Protein AF-A0A8G1RRM7-F1 (afdb_monomer_lite)

pLDDT: mean 76.09, std 14.56, range [32.12, 95.12]

Organism: NCBI:txid1448319

Structure (mmCIF, N/CA/C/O backbone):
data_AF-A0A8G1RRM7-F1
#
_entry.id   AF-A0A8G1RRM7-F1
#
loop_
_atom_site.group_PDB
_atom_site.id
_atom_site.type_symbol
_atom_site.label_atom_id
_atom_site.label_alt_id
_atom_site.label_comp_id
_atom_site.label_asym_id
_atom_site.label_entity_id
_atom_site.label_seq_id
_atom_site.pdbx_PDB_ins_code
_atom_site.Cartn_x
_atom_site.Cartn_y
_atom_site.Cartn_z
_atom_site.occupancy
_atom_site.B_iso_or_equiv
_atom_site.auth_seq_id
_atom_site.auth_comp_id
_atom_site.auth_asym_id
_atom_site.auth_atom_id
_atom_site.pdbx_PDB_model_num
ATOM 1 N N . MET A 1 1 ? -0.612 31.414 3.965 1.00 48.53 1 MET A N 1
ATOM 2 C CA . MET A 1 1 ? 0.316 30.369 4.444 1.00 48.53 1 MET A CA 1
ATOM 3 C C . MET A 1 1 ? -0.237 29.053 3.923 1.00 48.53 1 MET A C 1
ATOM 5 O O . MET A 1 1 ? -1.262 28.616 4.425 1.00 48.53 1 MET A O 1
ATOM 9 N N . PHE A 1 2 ? 0.302 28.531 2.818 1.00 59.66 2 PHE A N 1
ATOM 10 C CA . PHE A 1 2 ? -0.216 27.301 2.209 1.00 59.66 2 PHE A CA 1
ATOM 11 C C . PHE A 1 2 ? 0.017 26.130 3.172 1.00 59.66 2 PHE A C 1
ATOM 13 O O . PHE A 1 2 ? 1.100 26.018 3.751 1.00 59.66 2 PHE A O 1
ATOM 20 N N . LEU A 1 3 ? -1.016 25.320 3.415 1.00 73.19 3 LEU A N 1
ATOM 21 C CA . LEU A 1 3 ? -0.908 24.145 4.274 1.00 73.19 3 LEU A CA 1
ATOM 22 C C . LEU A 1 3 ? 0.115 23.183 3.646 1.00 73.19 3 LEU A C 1
ATOM 24 O O . LEU A 1 3 ? 0.091 22.940 2.446 1.00 73.19 3 LEU A O 1
ATOM 28 N N . ASN A 1 4 ? 1.028 22.639 4.444 1.00 86.69 4 ASN A N 1
ATOM 29 C CA . ASN A 1 4 ? 2.006 21.661 3.964 1.00 86.69 4 ASN A CA 1
ATOM 30 C C . ASN A 1 4 ? 1.336 20.269 3.834 1.00 86.69 4 ASN A C 1
ATOM 32 O O . ASN A 1 4 ? 0.568 19.903 4.735 1.00 86.69 4 ASN A O 1
ATOM 36 N N . PRO A 1 5 ? 1.615 19.458 2.791 1.00 86.06 5 PRO A N 1
ATOM 37 C CA . PRO A 1 5 ? 1.106 18.083 2.692 1.00 86.06 5 PRO A CA 1
ATOM 38 C C . PRO A 1 5 ? 1.439 17.224 3.920 1.00 86.06 5 PRO A C 1
ATOM 40 O O . PRO A 1 5 ? 0.599 16.446 4.363 1.00 86.06 5 PRO A O 1
ATOM 43 N N . ILE A 1 6 ? 2.603 17.426 4.547 1.00 88.75 6 ILE A N 1
ATOM 44 C CA . ILE A 1 6 ? 2.983 16.740 5.793 1.00 88.75 6 ILE A CA 1
ATOM 45 C C . ILE A 1 6 ? 2.020 17.104 6.927 1.00 88.75 6 ILE A C 1
ATOM 47 O O . ILE A 1 6 ? 1.596 16.236 7.686 1.00 88.75 6 ILE A O 1
ATOM 51 N N . LEU A 1 7 ? 1.630 18.378 7.032 1.00 90.19 7 LEU A N 1
ATOM 52 C CA . LEU A 1 7 ? 0.668 18.809 8.046 1.00 90.19 7 LEU A CA 1
ATOM 53 C C . LEU A 1 7 ? -0.714 18.191 7.796 1.00 90.19 7 LEU A C 1
ATOM 55 O O . LEU A 1 7 ? -1.405 17.859 8.752 1.00 90.19 7 LEU A O 1
ATOM 59 N N . SER A 1 8 ? -1.077 17.978 6.527 1.00 90.81 8 SER A N 1
ATOM 60 C CA . SER A 1 8 ? -2.315 17.282 6.150 1.00 90.81 8 SER A CA 1
ATOM 61 C C . SER A 1 8 ? -2.287 15.821 6.598 1.00 90.81 8 SER A C 1
ATOM 63 O O . SER A 1 8 ? -3.248 15.366 7.202 1.00 90.81 8 SER A O 1
ATOM 65 N N . MET A 1 9 ? -1.165 15.118 6.411 1.00 90.75 9 MET A N 1
ATOM 66 C CA . MET A 1 9 ? -0.991 13.734 6.879 1.00 90.75 9 MET A CA 1
ATOM 67 C C . MET A 1 9 ? -1.000 13.626 8.411 1.00 90.75 9 MET A C 1
ATOM 69 O O . MET A 1 9 ? -1.570 12.694 8.979 1.00 90.75 9 MET A O 1
ATOM 73 N N . VAL A 1 10 ? -0.369 14.582 9.103 1.00 92.31 10 VAL A N 1
ATOM 74 C CA . VAL A 1 10 ? -0.395 14.641 10.572 1.00 92.31 10 VAL A CA 1
ATOM 75 C C . VAL A 1 10 ? -1.819 14.884 11.060 1.00 92.31 10 VAL A C 1
ATOM 77 O O . VAL A 1 10 ? -2.277 14.181 11.959 1.00 92.31 10 VAL A O 1
ATOM 80 N N . LEU A 1 11 ? -2.534 15.833 10.450 1.00 93.56 11 LEU A N 1
ATOM 81 C CA . LEU A 1 11 ? -3.933 16.103 10.763 1.00 93.56 11 LEU A CA 1
ATOM 82 C C . LEU A 1 11 ? -4.800 14.866 10.517 1.00 93.56 11 LEU A C 1
ATOM 84 O O . LEU A 1 11 ? -5.579 14.496 11.388 1.00 93.56 11 LEU A O 1
ATOM 88 N N . GLU A 1 12 ? -4.610 14.190 9.387 1.00 94.19 12 GLU A N 1
ATOM 89 C CA . GLU A 1 12 ? -5.302 12.952 9.041 1.00 94.19 12 GLU A CA 1
ATOM 90 C C . GLU A 1 12 ? -5.098 11.878 10.120 1.00 94.19 12 GLU A C 1
ATOM 92 O O . GLU A 1 12 ? -6.058 11.351 10.681 1.00 94.19 12 GLU A O 1
ATOM 97 N N . THR A 1 13 ? -3.843 11.643 10.510 1.00 93.44 13 THR A N 1
ATOM 98 C CA . THR A 1 13 ? -3.485 10.695 11.575 1.00 93.44 13 THR A CA 1
ATOM 99 C C . THR A 1 13 ? -4.145 11.066 12.900 1.00 93.44 13 THR A C 1
ATOM 101 O O . THR A 1 13 ? -4.714 10.208 13.574 1.00 93.44 13 THR A O 1
ATOM 104 N N . VAL A 1 14 ? -4.109 12.346 13.281 1.00 94.44 14 VAL A N 1
ATOM 105 C CA . VAL A 1 14 ? -4.725 12.838 14.520 1.00 94.44 14 VAL A CA 1
ATOM 106 C C . VAL A 1 14 ? -6.241 12.656 14.489 1.00 94.44 14 VAL A C 1
ATOM 108 O O . VAL A 1 14 ? -6.818 12.227 15.491 1.00 94.44 14 VAL A O 1
ATOM 111 N N . VAL A 1 15 ? -6.895 12.926 13.358 1.00 95.12 15 VAL A N 1
ATOM 112 C CA . VAL A 1 15 ? -8.339 12.728 13.183 1.00 95.12 15 VAL A CA 1
ATOM 113 C C . VAL A 1 15 ? -8.696 11.251 13.317 1.00 95.12 15 VAL A C 1
ATOM 115 O O . VAL A 1 15 ? -9.622 10.934 14.062 1.00 95.12 15 VAL A O 1
ATOM 118 N N . VAL A 1 16 ? -7.948 10.334 12.698 1.00 94.44 16 VAL A N 1
ATOM 119 C CA . VAL A 1 16 ? -8.210 8.890 12.832 1.00 94.44 16 VAL A CA 1
ATOM 120 C C . VAL A 1 16 ? -7.996 8.421 14.273 1.00 94.44 16 VAL A C 1
ATOM 122 O O . VAL A 1 16 ? -8.896 7.815 14.857 1.00 94.44 16 VAL A O 1
ATOM 125 N N . VAL A 1 17 ? -6.853 8.752 14.889 1.00 94.38 17 VAL A N 1
ATOM 126 C CA . VAL A 1 17 ? -6.534 8.357 16.275 1.00 94.38 17 VAL A CA 1
ATOM 127 C C . VAL A 1 17 ? -7.585 8.882 17.252 1.00 94.38 17 VAL A C 1
ATOM 129 O O . VAL A 1 17 ? -8.054 8.140 18.119 1.00 94.38 17 VAL A O 1
ATOM 132 N N . SER A 1 18 ? -7.970 10.153 17.125 1.00 93.25 18 SER A N 1
ATOM 133 C CA . SER A 1 18 ? -8.964 10.764 18.010 1.00 93.25 18 SER A CA 1
ATOM 134 C C . SER A 1 18 ? -10.363 10.190 17.779 1.00 93.25 18 SER A C 1
ATOM 136 O O . SER A 1 18 ? -11.054 9.850 18.738 1.00 93.25 18 SER A O 1
ATOM 138 N N . THR A 1 19 ? -10.763 9.984 16.525 1.00 93.56 19 THR A N 1
ATOM 139 C CA . THR A 1 19 ? -12.079 9.427 16.202 1.00 93.56 19 THR A CA 1
ATOM 140 C C . THR A 1 19 ? -12.203 7.991 16.711 1.00 93.56 19 THR A C 1
ATOM 142 O O . THR A 1 19 ? -13.141 7.689 17.448 1.00 93.56 19 THR A O 1
ATOM 145 N N . LEU A 1 20 ? -11.240 7.113 16.416 1.00 91.75 20 LEU A N 1
ATOM 146 C CA . LEU A 1 20 ? -11.280 5.713 16.857 1.00 91.75 20 LEU A CA 1
ATOM 147 C C . LEU A 1 20 ? -11.106 5.566 18.377 1.00 91.75 20 LEU A C 1
ATOM 149 O O . LEU A 1 20 ? -11.757 4.727 18.997 1.00 91.75 20 LEU A O 1
ATOM 153 N N . GLY A 1 21 ? -10.259 6.391 18.999 1.00 90.06 21 GLY A N 1
ATOM 154 C CA . GLY A 1 21 ? -9.996 6.332 20.439 1.00 90.06 21 GLY A CA 1
ATOM 155 C C . GLY A 1 21 ? -11.126 6.882 21.313 1.00 90.06 21 GLY A C 1
ATOM 156 O O . GLY A 1 21 ? -11.328 6.407 22.436 1.00 90.06 21 GLY A O 1
ATOM 157 N N . PHE A 1 22 ? -11.865 7.887 20.834 1.00 92.00 22 PHE A N 1
ATOM 158 C CA . PHE A 1 22 ? -12.774 8.674 21.677 1.00 92.00 22 PHE A CA 1
ATOM 159 C C . PHE A 1 22 ? -14.243 8.640 21.256 1.00 92.00 22 PHE A C 1
ATOM 161 O O . PHE A 1 22 ? -15.082 9.066 22.049 1.00 92.00 22 PHE A O 1
ATOM 168 N N . THR A 1 23 ? -14.585 8.104 20.082 1.00 91.00 23 THR A N 1
ATOM 169 C CA . THR A 1 23 ? -15.986 8.022 19.636 1.00 91.00 23 THR A CA 1
ATOM 170 C C . THR A 1 23 ? -16.513 6.580 19.632 1.00 91.00 23 THR A C 1
ATOM 172 O O . THR A 1 23 ? -15.795 5.673 19.198 1.00 91.00 23 THR A O 1
ATOM 175 N N . PRO A 1 24 ? -17.765 6.342 20.074 1.00 88.62 24 PRO A N 1
ATOM 176 C CA . PRO A 1 24 ? -18.423 5.041 19.931 1.00 88.62 24 PRO A CA 1
ATOM 177 C C . PRO A 1 24 ? -18.582 4.615 18.468 1.00 88.62 24 PRO A C 1
ATOM 179 O O . PRO A 1 24 ? -18.683 5.470 17.584 1.00 88.62 24 PRO A O 1
ATOM 182 N N . ALA A 1 25 ? -18.692 3.305 18.223 1.00 87.44 25 ALA A N 1
ATOM 183 C CA . ALA A 1 25 ? -18.879 2.698 16.898 1.00 87.44 25 ALA A CA 1
ATOM 184 C C . ALA A 1 25 ? -20.021 3.310 16.070 1.00 87.44 25 ALA A C 1
ATOM 186 O O . ALA A 1 25 ? -19.937 3.414 14.849 1.00 87.44 25 ALA A O 1
ATOM 187 N N . GLN A 1 26 ? -21.098 3.707 16.745 1.00 85.94 26 GLN A N 1
ATOM 188 C CA . GLN A 1 26 ? -22.338 4.189 16.130 1.00 85.94 26 GLN A CA 1
ATOM 189 C C . GLN A 1 26 ? -22.425 5.722 16.080 1.00 85.94 26 GLN A C 1
ATOM 191 O O . GLN A 1 26 ? -23.460 6.277 15.722 1.00 85.94 26 GLN A O 1
ATOM 196 N N . SER A 1 27 ? -21.359 6.425 16.471 1.00 90.44 27 SER A N 1
ATOM 197 C CA . SER A 1 27 ? -21.361 7.883 16.510 1.00 90.44 27 SER A CA 1
ATOM 198 C C . SER A 1 27 ? -21.465 8.487 15.108 1.00 90.44 27 SER A C 1
ATOM 200 O O . SER A 1 27 ? -20.678 8.159 14.219 1.00 90.44 27 SER A O 1
ATOM 202 N N . ALA A 1 28 ? -22.362 9.463 14.941 1.00 88.38 28 ALA A N 1
ATOM 203 C CA . ALA A 1 28 ? -22.470 10.270 13.723 1.00 88.38 28 ALA A CA 1
ATOM 204 C C . ALA A 1 28 ? -21.204 11.105 13.430 1.00 88.38 28 ALA A C 1
ATOM 206 O O . ALA A 1 28 ? -21.023 11.580 12.311 1.00 88.38 28 ALA A O 1
ATOM 207 N N . LEU A 1 29 ? -20.292 11.243 14.401 1.00 89.62 29 LEU A N 1
ATOM 208 C CA . LEU A 1 29 ? -18.996 11.895 14.197 1.00 89.62 29 LEU A CA 1
ATOM 209 C C . LEU A 1 29 ? -18.073 11.093 13.270 1.00 89.62 29 LEU A C 1
ATOM 211 O O . LEU A 1 29 ? -17.225 11.685 12.611 1.00 89.62 29 LEU A O 1
ATOM 215 N N . ARG A 1 30 ? -18.240 9.766 13.173 1.00 90.94 30 ARG A N 1
ATOM 216 C CA . ARG A 1 30 ? -17.387 8.914 12.332 1.00 90.94 30 ARG A CA 1
ATOM 217 C C . ARG A 1 30 ? -17.555 9.168 10.829 1.00 90.94 30 ARG A C 1
ATOM 219 O O . ARG A 1 30 ? -16.541 9.401 10.173 1.00 90.94 30 ARG A O 1
ATOM 226 N N . PRO A 1 31 ? -18.774 9.190 10.252 1.00 91.12 31 PRO A N 1
ATOM 227 C CA . PRO A 1 31 ? -18.933 9.582 8.851 1.00 91.12 31 PRO A CA 1
ATOM 228 C C . PRO A 1 31 ? -18.537 11.048 8.611 1.00 91.12 31 PRO A C 1
ATOM 230 O O . PRO A 1 31 ? -18.010 11.365 7.550 1.00 91.12 31 PRO A O 1
ATOM 233 N N . GLY A 1 32 ? -18.701 11.932 9.603 1.00 91.06 32 GLY A N 1
ATOM 234 C CA . GLY A 1 32 ? -18.184 13.304 9.529 1.00 91.06 32 GLY A CA 1
ATOM 235 C C . GLY A 1 32 ? -16.653 13.364 9.432 1.00 91.06 32 GLY A C 1
ATOM 236 O O . GLY A 1 32 ? -16.113 14.118 8.623 1.00 91.06 32 GLY A O 1
ATOM 237 N N . ALA A 1 33 ? -15.948 12.518 10.190 1.00 93.25 33 ALA A N 1
ATOM 238 C CA . ALA A 1 33 ? -14.497 12.387 10.101 1.00 93.25 33 ALA A CA 1
ATOM 239 C C . ALA A 1 33 ? -14.054 11.922 8.706 1.00 93.25 33 ALA A C 1
ATOM 241 O O . ALA A 1 33 ? -13.072 12.444 8.195 1.00 93.25 33 ALA A O 1
ATOM 242 N N . LEU A 1 34 ? -14.807 11.037 8.037 1.00 92.88 34 LEU A N 1
ATOM 243 C CA . LEU A 1 34 ? -14.499 10.607 6.665 1.00 92.88 34 LEU A CA 1
ATOM 244 C C . LEU A 1 34 ? -14.443 11.783 5.678 1.00 92.88 34 LEU A C 1
ATOM 246 O O . LEU A 1 34 ? -13.552 11.828 4.831 1.00 92.88 34 LEU A O 1
ATOM 250 N N . ALA A 1 35 ? -15.358 12.751 5.795 1.00 93.00 35 ALA A N 1
ATOM 251 C CA . ALA A 1 35 ? -15.351 13.941 4.945 1.00 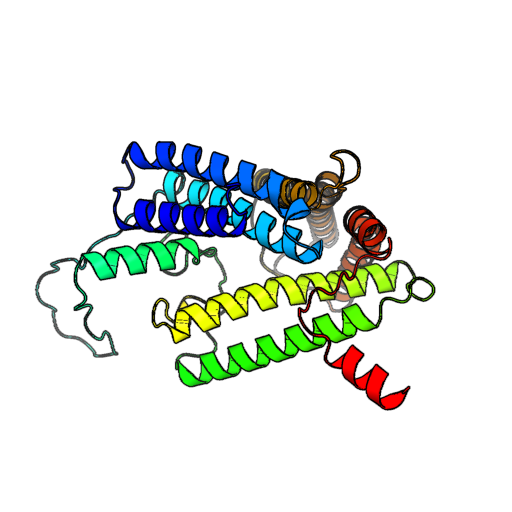93.00 35 ALA A CA 1
ATOM 252 C C . ALA A 1 35 ? -14.099 14.800 5.190 1.00 93.00 35 ALA A C 1
ATOM 254 O O . ALA A 1 35 ? -13.438 15.215 4.239 1.00 93.00 35 ALA A O 1
ATOM 255 N N . LEU A 1 36 ? -13.728 15.007 6.458 1.00 93.69 36 LEU A N 1
ATOM 256 C CA . LEU A 1 36 ? -12.511 15.739 6.818 1.00 93.69 36 LEU A CA 1
ATOM 257 C C . LEU A 1 36 ? -11.243 15.025 6.328 1.00 93.69 36 LEU A C 1
ATOM 259 O O . LEU A 1 36 ? -10.353 15.672 5.777 1.00 93.69 36 LEU A O 1
ATOM 263 N N . LEU A 1 37 ? -11.173 13.701 6.482 1.00 94.31 37 LEU A N 1
ATOM 264 C CA . LEU A 1 37 ? -10.072 12.884 5.968 1.00 94.31 37 LEU A CA 1
ATOM 265 C C . LEU A 1 37 ? -9.993 12.989 4.442 1.00 94.31 37 LEU A C 1
ATOM 267 O O . LEU A 1 37 ? -8.924 13.252 3.910 1.00 94.31 37 LEU A O 1
ATOM 271 N N . SER A 1 38 ? -11.126 12.907 3.739 1.00 93.75 38 SER A N 1
ATOM 272 C CA . SER A 1 38 ? -11.179 13.046 2.276 1.00 93.75 38 SER A CA 1
ATOM 273 C C . SER A 1 38 ? -10.664 14.408 1.798 1.00 93.75 38 SER A C 1
ATOM 275 O O . SER A 1 38 ? -9.971 14.482 0.783 1.00 93.75 38 SER A O 1
ATOM 277 N N . LEU A 1 39 ? -10.947 15.488 2.538 1.00 93.69 39 LEU A N 1
ATOM 278 C CA . LEU A 1 39 ? -10.389 16.818 2.265 1.00 93.69 39 LEU A CA 1
ATOM 279 C C . LEU A 1 39 ? -8.874 16.862 2.505 1.00 93.69 39 LEU A C 1
ATOM 281 O O . LEU A 1 39 ? -8.147 17.414 1.680 1.00 93.69 39 LEU A O 1
ATOM 285 N N . CYS A 1 40 ? -8.391 16.257 3.597 1.00 93.12 40 CYS A N 1
ATOM 286 C CA . CYS A 1 40 ? -6.959 16.174 3.901 1.00 93.12 40 CYS A CA 1
ATOM 287 C C . CYS A 1 40 ? -6.202 15.383 2.830 1.00 93.12 40 CYS A C 1
ATOM 289 O O . CYS A 1 40 ? -5.162 15.845 2.362 1.00 93.12 40 CYS A O 1
ATOM 291 N N . VAL A 1 41 ? -6.755 14.247 2.395 1.00 92.88 41 VAL A N 1
ATOM 292 C CA . VAL A 1 41 ? -6.213 13.436 1.299 1.00 92.88 41 VAL A CA 1
ATOM 293 C C . VAL A 1 41 ? -6.209 14.234 0.005 1.00 92.88 41 VAL A C 1
ATOM 295 O O . VAL A 1 41 ? -5.171 14.331 -0.636 1.00 92.88 41 VAL A O 1
ATOM 298 N N . SER A 1 42 ? -7.326 14.866 -0.365 1.00 91.19 42 SER A N 1
ATOM 299 C CA . SER A 1 42 ? -7.414 15.653 -1.605 1.00 91.19 42 SER A CA 1
ATOM 300 C C . SER A 1 42 ? -6.368 16.769 -1.640 1.00 91.19 42 SER A C 1
ATOM 302 O O . SER A 1 42 ? -5.677 16.936 -2.641 1.00 91.19 42 SER A O 1
ATOM 304 N N . HIS A 1 43 ? -6.199 17.478 -0.522 1.00 92.19 43 HIS A N 1
ATOM 305 C CA . HIS A 1 43 ? -5.171 18.502 -0.374 1.00 92.19 43 HIS A CA 1
ATOM 306 C C . HIS A 1 43 ? -3.746 17.916 -0.416 1.00 92.19 43 HIS A C 1
ATOM 308 O O . HIS A 1 43 ? -2.855 18.489 -1.045 1.00 92.19 43 HIS A O 1
ATOM 314 N N . CYS A 1 44 ? -3.502 16.772 0.232 1.00 90.75 44 CYS A N 1
ATOM 315 C CA . CYS A 1 44 ? -2.208 16.089 0.193 1.00 90.75 44 CYS A CA 1
ATOM 316 C C . CYS A 1 44 ? -1.855 15.671 -1.245 1.00 90.75 44 CYS A C 1
ATOM 318 O O . CYS A 1 44 ? -0.783 16.003 -1.752 1.00 90.75 44 CYS A O 1
ATOM 320 N N . LEU A 1 45 ? -2.788 15.028 -1.947 1.00 88.31 45 LEU A N 1
ATOM 321 C CA . LEU A 1 45 ? -2.619 14.606 -3.336 1.00 88.31 45 LEU A CA 1
ATOM 322 C C . LEU A 1 45 ? -2.347 15.791 -4.271 1.00 88.31 45 LEU A C 1
ATOM 324 O O . LEU A 1 45 ? -1.486 15.680 -5.137 1.00 88.31 45 LEU A O 1
ATOM 328 N N . SER A 1 46 ? -3.009 16.936 -4.074 1.00 87.25 46 SER A N 1
ATOM 329 C CA . SER A 1 46 ? -2.805 18.111 -4.930 1.00 87.25 46 SER A CA 1
ATOM 330 C C . SER A 1 46 ? -1.499 18.866 -4.664 1.00 87.25 46 SER A C 1
ATOM 332 O O . SER A 1 46 ? -1.056 19.606 -5.533 1.00 87.25 46 SER A O 1
ATOM 334 N N . THR A 1 47 ? -0.885 18.717 -3.484 1.00 87.12 47 THR A N 1
ATOM 335 C CA . THR A 1 47 ? 0.287 19.523 -3.068 1.00 87.12 47 THR A CA 1
ATOM 336 C C . THR A 1 47 ? 1.591 18.733 -2.951 1.00 87.12 47 THR A C 1
ATOM 338 O O . THR A 1 47 ? 2.669 19.323 -2.898 1.00 87.12 47 THR A O 1
ATOM 341 N N . THR A 1 48 ? 1.531 17.399 -2.922 1.00 85.38 48 THR A N 1
ATOM 342 C CA . THR A 1 48 ? 2.709 16.531 -2.736 1.00 85.38 48 THR A CA 1
ATOM 343 C C . THR A 1 48 ? 3.774 16.727 -3.812 1.00 85.38 48 THR A C 1
ATOM 345 O O . THR A 1 48 ? 4.952 16.819 -3.472 1.00 85.38 48 THR A O 1
ATOM 348 N N . LEU A 1 49 ? 3.395 16.865 -5.083 1.00 79.62 49 LEU A N 1
ATOM 349 C CA . LEU A 1 49 ? 4.359 17.121 -6.159 1.00 79.62 49 LEU A CA 1
ATOM 350 C C . LEU A 1 49 ? 5.041 18.485 -6.089 1.00 79.62 49 LEU A C 1
ATOM 352 O O . LEU A 1 49 ? 6.207 18.600 -6.451 1.00 79.62 49 LEU A O 1
ATOM 356 N N . GLU A 1 50 ? 4.315 19.518 -5.672 1.00 81.75 50 GLU A N 1
ATOM 357 C CA . GLU A 1 50 ? 4.874 20.868 -5.567 1.00 81.75 50 GLU A CA 1
ATOM 358 C C . GLU A 1 50 ? 5.839 20.970 -4.384 1.00 81.75 50 GLU A C 1
ATOM 360 O O . GLU A 1 50 ? 6.807 21.728 -4.416 1.00 81.75 50 GLU A O 1
ATOM 365 N N . TYR A 1 51 ? 5.577 20.191 -3.333 1.00 83.31 51 TYR A N 1
ATOM 366 C CA . TYR A 1 51 ? 6.340 20.230 -2.096 1.00 83.31 51 TYR A CA 1
ATOM 367 C C . TYR A 1 51 ? 7.568 19.309 -2.105 1.00 83.31 51 TYR A C 1
ATOM 369 O O . TYR A 1 51 ? 8.636 19.687 -1.617 1.00 83.31 51 TYR A O 1
ATOM 377 N N . PHE A 1 52 ? 7.439 18.083 -2.619 1.00 81.06 52 PHE A N 1
ATOM 378 C CA . PHE A 1 52 ? 8.525 17.108 -2.601 1.00 81.06 52 PHE A CA 1
ATOM 379 C C . PHE A 1 52 ? 9.380 17.200 -3.863 1.00 81.06 52 PHE A C 1
ATOM 381 O O . PHE A 1 52 ? 8.935 16.908 -4.965 1.00 81.06 52 PHE A O 1
ATOM 388 N N . VAL A 1 53 ? 10.670 17.488 -3.670 1.00 73.50 53 VAL A N 1
ATOM 389 C CA . VAL A 1 53 ? 11.675 17.524 -4.750 1.00 73.50 53 VAL A CA 1
ATOM 390 C C . VAL A 1 53 ? 11.823 16.167 -5.454 1.00 73.50 53 VAL A C 1
ATOM 392 O O . VAL A 1 53 ? 12.224 16.109 -6.613 1.00 73.50 53 VAL A O 1
ATOM 395 N N . ARG A 1 54 ? 11.527 15.063 -4.754 1.00 75.00 54 ARG A N 1
ATOM 396 C CA . ARG A 1 54 ? 11.652 13.697 -5.277 1.00 75.00 54 ARG A CA 1
ATOM 397 C C . ARG A 1 54 ? 10.279 13.069 -5.462 1.00 75.00 54 ARG A C 1
ATOM 399 O O . ARG A 1 54 ? 9.539 12.913 -4.490 1.00 75.00 54 ARG A O 1
ATOM 406 N N . THR A 1 55 ? 9.988 12.605 -6.671 1.00 74.69 55 THR A N 1
ATOM 407 C CA . THR A 1 55 ? 8.700 11.993 -7.029 1.00 74.69 55 THR A CA 1
ATOM 408 C C . THR A 1 55 ? 8.348 10.787 -6.150 1.00 74.69 55 THR A C 1
ATOM 410 O O . THR A 1 55 ? 7.210 10.641 -5.716 1.00 74.69 55 THR A O 1
ATOM 413 N N . LEU A 1 56 ? 9.334 9.967 -5.777 1.00 74.19 56 LEU A N 1
ATOM 414 C CA . LEU A 1 56 ? 9.133 8.826 -4.872 1.00 74.19 56 LEU A CA 1
ATOM 415 C C . LEU A 1 56 ? 8.733 9.222 -3.439 1.00 74.19 56 LEU A C 1
ATOM 417 O O . LEU A 1 56 ? 8.100 8.439 -2.738 1.00 74.19 56 LEU A O 1
ATOM 421 N N . TRP A 1 57 ? 9.067 10.434 -2.993 1.00 78.44 57 TRP A N 1
ATOM 422 C CA . TRP A 1 57 ? 8.644 10.939 -1.683 1.00 78.44 57 TRP A CA 1
ATOM 423 C C . TRP A 1 57 ? 7.206 11.451 -1.733 1.00 78.44 57 TRP A C 1
ATOM 425 O O . TRP A 1 57 ? 6.437 11.186 -0.809 1.00 78.44 57 TRP A O 1
ATOM 435 N N . ALA A 1 58 ? 6.823 12.095 -2.841 1.00 81.31 58 ALA A N 1
ATOM 436 C CA . ALA A 1 58 ? 5.426 12.416 -3.125 1.00 81.31 58 ALA A CA 1
ATOM 437 C C . ALA A 1 58 ? 4.561 11.143 -3.176 1.00 81.31 58 ALA A C 1
ATOM 439 O O . ALA A 1 58 ? 3.483 11.122 -2.586 1.00 81.31 58 ALA A O 1
ATOM 440 N N . LEU A 1 59 ? 5.072 10.067 -3.791 1.00 79.44 59 LEU A N 1
ATOM 441 C CA . LEU A 1 59 ? 4.430 8.748 -3.846 1.00 79.44 59 LEU A CA 1
ATOM 442 C C . LEU A 1 59 ? 4.185 8.162 -2.445 1.00 79.44 59 LEU A C 1
ATOM 444 O O . LEU A 1 59 ? 3.084 7.712 -2.140 1.00 79.44 59 LEU A O 1
ATOM 448 N N . LEU A 1 60 ? 5.201 8.176 -1.574 1.00 82.12 60 LEU A N 1
ATOM 449 C CA . LEU A 1 60 ? 5.088 7.655 -0.206 1.00 82.12 60 LEU A CA 1
ATOM 450 C C . LEU A 1 60 ? 4.108 8.475 0.643 1.00 82.12 60 LEU A C 1
ATOM 452 O O . LEU A 1 60 ? 3.304 7.903 1.380 1.00 82.12 60 LEU A O 1
ATOM 456 N N . ALA A 1 61 ? 4.161 9.804 0.532 1.00 86.75 61 ALA A N 1
ATOM 457 C CA . ALA A 1 61 ? 3.268 10.702 1.254 1.00 86.75 61 ALA A CA 1
ATOM 458 C C . ALA A 1 61 ? 1.805 10.532 0.809 1.00 86.75 61 ALA A C 1
ATOM 460 O O . ALA A 1 61 ? 0.929 10.310 1.648 1.00 86.75 61 ALA A O 1
ATOM 461 N N . GLY A 1 62 ? 1.554 10.558 -0.505 1.00 86.62 62 GLY A N 1
ATOM 462 C CA . GLY A 1 62 ? 0.228 10.330 -1.081 1.00 86.62 62 GLY A CA 1
ATOM 463 C C . GLY A 1 62 ? -0.305 8.931 -0.774 1.00 86.62 62 GLY A C 1
ATOM 464 O O . GLY A 1 62 ? -1.457 8.786 -0.371 1.00 86.62 62 GLY A O 1
ATOM 465 N N . GLY A 1 63 ? 0.547 7.905 -0.864 1.00 86.25 63 GLY A N 1
ATOM 466 C CA . GLY A 1 63 ? 0.185 6.524 -0.546 1.00 86.25 63 GLY A CA 1
ATOM 467 C C . GLY A 1 63 ? -0.201 6.303 0.906 1.00 86.25 63 GLY A C 1
ATOM 468 O O . GLY A 1 63 ? -1.211 5.652 1.160 1.00 86.25 63 GLY A O 1
ATOM 469 N N . TYR A 1 64 ? 0.534 6.883 1.856 1.00 88.38 64 TYR A N 1
ATOM 470 C CA . TYR A 1 64 ? 0.140 6.831 3.264 1.00 88.38 64 TYR A CA 1
ATOM 471 C C . TYR A 1 64 ? -1.223 7.494 3.499 1.00 88.38 64 TYR A C 1
ATOM 473 O O . TYR A 1 64 ? -2.062 6.915 4.185 1.00 88.38 64 TYR A O 1
ATOM 481 N N . SER A 1 65 ? -1.449 8.669 2.903 1.00 91.44 65 SER A N 1
ATOM 482 C CA . SER A 1 65 ? -2.695 9.427 3.054 1.00 91.44 65 SER A CA 1
ATOM 483 C C . SER A 1 65 ? -3.895 8.655 2.485 1.00 91.44 65 SER A C 1
ATOM 485 O O . SER A 1 65 ? -4.864 8.377 3.182 1.00 91.44 65 SER A O 1
ATOM 487 N N . VAL A 1 66 ? -3.801 8.158 1.249 1.00 91.44 66 VAL A N 1
ATOM 488 C CA . VAL A 1 66 ? -4.872 7.339 0.655 1.00 91.44 66 VAL A CA 1
ATOM 489 C C . VAL A 1 66 ? -5.102 6.057 1.463 1.00 91.44 66 VAL A C 1
ATOM 491 O O . VAL A 1 66 ? -6.244 5.715 1.762 1.00 91.44 66 VAL A O 1
ATOM 494 N N . MET A 1 67 ? -4.039 5.351 1.859 1.00 90.31 67 MET A N 1
ATOM 495 C CA . MET A 1 67 ? -4.161 4.127 2.655 1.00 90.31 67 MET A CA 1
ATOM 496 C C . MET A 1 67 ? -4.901 4.379 3.974 1.00 90.31 67 MET A C 1
ATOM 498 O O . MET A 1 67 ? -5.770 3.589 4.338 1.00 90.31 67 MET A O 1
ATOM 502 N N . LEU A 1 68 ? -4.583 5.467 4.679 1.00 91.31 68 LEU A N 1
ATOM 503 C CA . LEU A 1 68 ? -5.186 5.790 5.968 1.00 91.31 68 LEU A CA 1
ATOM 504 C C . LEU A 1 68 ? -6.686 6.112 5.844 1.00 91.31 68 LEU A C 1
ATOM 506 O O . LEU A 1 68 ? -7.468 5.651 6.677 1.00 91.31 68 LEU A O 1
ATOM 510 N N . LEU A 1 69 ? -7.108 6.803 4.780 1.00 93.88 69 LEU A N 1
ATOM 511 C CA . LEU A 1 69 ? -8.523 7.032 4.468 1.00 93.88 69 LEU A CA 1
ATOM 512 C C . LEU A 1 69 ? -9.299 5.726 4.260 1.00 93.88 69 LEU A C 1
ATOM 514 O O . LEU A 1 69 ? -10.355 5.533 4.867 1.00 93.88 69 LEU A O 1
ATOM 518 N N . PHE A 1 70 ? -8.787 4.825 3.416 1.00 90.12 70 PHE A N 1
ATOM 519 C CA . PHE A 1 70 ? -9.443 3.538 3.153 1.00 90.12 70 PHE A CA 1
ATOM 520 C C . PHE A 1 70 ? -9.454 2.649 4.399 1.00 90.12 70 PHE A C 1
ATOM 522 O O . PHE A 1 70 ? -10.472 2.028 4.702 1.00 90.12 70 PHE A O 1
ATOM 529 N N . HIS A 1 71 ? -8.358 2.643 5.161 1.00 90.25 71 HIS A N 1
ATOM 530 C CA . HIS A 1 71 ? -8.273 1.925 6.430 1.00 90.25 71 HIS A CA 1
ATOM 531 C C . HIS A 1 71 ? -9.284 2.457 7.450 1.00 90.25 71 HIS A C 1
ATOM 533 O O . HIS A 1 71 ? -9.965 1.678 8.112 1.00 90.25 71 HIS A O 1
ATOM 539 N N . PHE A 1 72 ? -9.462 3.779 7.546 1.00 92.25 72 PHE A N 1
ATOM 540 C CA . PHE A 1 72 ? -10.495 4.364 8.400 1.00 92.25 72 PHE A CA 1
ATOM 541 C C . PHE A 1 72 ? -11.913 4.038 7.918 1.00 92.25 72 PHE A C 1
ATOM 543 O O . PHE A 1 72 ? -12.789 3.791 8.747 1.00 92.25 72 PHE A O 1
ATOM 550 N N . ALA A 1 73 ? -12.163 4.020 6.608 1.00 90.06 73 ALA A N 1
ATOM 551 C CA . ALA A 1 73 ? -13.462 3.616 6.081 1.00 90.06 73 ALA A CA 1
ATOM 552 C C . ALA A 1 73 ? -13.798 2.172 6.494 1.00 90.06 73 ALA A C 1
ATOM 554 O O . ALA A 1 73 ? -14.896 1.919 6.989 1.00 90.06 73 ALA A O 1
ATOM 555 N N . ASP A 1 74 ? -12.837 1.254 6.382 1.00 87.31 74 ASP A N 1
ATOM 556 C CA . ASP A 1 74 ? -13.008 -0.135 6.804 1.00 87.31 74 ASP A CA 1
ATOM 557 C C . ASP A 1 74 ? -13.185 -0.261 8.326 1.00 87.31 74 ASP A C 1
ATOM 559 O O . ASP A 1 74 ? -14.246 -0.649 8.820 1.00 87.31 74 ASP A O 1
ATOM 563 N N . VAL A 1 75 ? -12.179 0.157 9.093 1.00 87.50 75 VAL A N 1
ATOM 564 C CA . VAL A 1 75 ? -12.124 -0.035 10.547 1.00 87.50 75 VAL A CA 1
ATOM 565 C C . VAL A 1 75 ? -13.118 0.850 11.306 1.00 87.50 75 VAL A C 1
ATOM 567 O O . VAL A 1 75 ? -13.770 0.432 12.266 1.00 87.50 75 VAL A O 1
ATOM 570 N N . GLY A 1 76 ? -13.251 2.103 10.884 1.00 86.12 76 GLY A N 1
ATOM 571 C CA . GLY A 1 76 ? -14.077 3.102 11.550 1.00 86.12 76 GLY A CA 1
ATOM 572 C C . GLY A 1 76 ? -15.566 2.976 11.241 1.00 86.12 76 GLY A C 1
ATOM 573 O O . GLY A 1 76 ? -16.374 3.193 12.150 1.00 86.12 76 GLY A O 1
ATOM 574 N N . LEU A 1 77 ? -15.938 2.628 10.001 1.00 87.12 77 LEU A N 1
ATOM 575 C CA . LEU A 1 77 ? -17.331 2.686 9.527 1.00 87.12 77 LEU A CA 1
ATOM 576 C C . LEU A 1 77 ? -17.940 1.319 9.210 1.00 87.12 77 LEU A C 1
ATOM 578 O O . LEU A 1 77 ? -19.110 1.100 9.543 1.00 87.12 77 LEU A O 1
ATOM 582 N N . LEU A 1 78 ? -17.181 0.423 8.569 1.00 84.31 78 LEU A N 1
ATOM 583 C CA . LEU A 1 78 ? -17.687 -0.881 8.135 1.00 84.31 78 LEU A CA 1
ATOM 584 C C . LEU A 1 78 ? -17.630 -1.908 9.267 1.00 84.31 78 LEU A C 1
ATOM 586 O O . LEU A 1 78 ? -18.674 -2.388 9.705 1.00 84.31 78 LEU A O 1
ATOM 590 N N . THR A 1 79 ? -16.435 -2.201 9.781 1.00 85.00 79 THR A N 1
ATOM 591 C CA . THR A 1 79 ? -16.238 -3.149 10.893 1.00 85.00 79 THR A CA 1
ATOM 592 C C . THR A 1 79 ? -16.520 -2.516 12.255 1.00 85.00 79 THR A C 1
ATOM 594 O O . THR A 1 79 ? -16.782 -3.223 13.225 1.00 85.00 79 THR A O 1
ATOM 597 N N . ARG A 1 80 ? -16.549 -1.176 12.315 1.00 85.62 80 ARG A N 1
ATOM 598 C CA . ARG A 1 80 ? -16.994 -0.376 13.467 1.00 85.62 80 ARG A CA 1
ATOM 599 C C . ARG A 1 80 ? -16.258 -0.710 14.759 1.00 85.62 80 ARG A C 1
ATOM 601 O O . ARG A 1 80 ? -16.862 -0.896 15.814 1.00 85.62 80 ARG A O 1
ATOM 608 N N . TRP A 1 81 ? -14.937 -0.723 14.691 1.00 87.25 81 TRP A N 1
ATOM 609 C CA . TRP A 1 81 ? -14.099 -0.952 15.860 1.00 87.25 81 TRP A CA 1
ATOM 610 C C . TRP A 1 81 ? -14.353 0.074 16.964 1.00 87.25 81 TRP A C 1
ATOM 612 O O . TRP A 1 81 ? -14.512 1.270 16.699 1.00 87.25 81 TRP A O 1
ATOM 622 N N . GLU A 1 82 ? -14.373 -0.384 18.215 1.00 87.69 8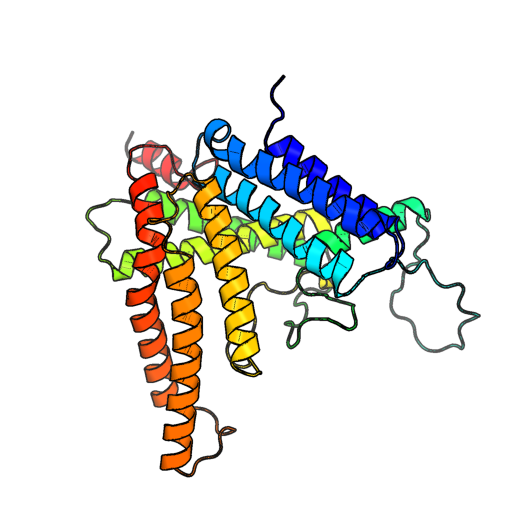2 GLU A N 1
ATOM 623 C CA . GLU A 1 82 ? -14.611 0.456 19.386 1.00 87.69 82 GLU A CA 1
ATOM 624 C C . GLU A 1 82 ? -13.642 0.141 20.527 1.00 87.69 82 GLU A C 1
ATOM 626 O O . GLU A 1 82 ? -13.324 -1.018 20.817 1.00 87.69 82 GLU A O 1
ATOM 631 N N . PHE A 1 83 ? -13.187 1.196 21.207 1.00 86.31 83 PHE A N 1
ATOM 632 C CA . PHE A 1 83 ? -12.381 1.061 22.411 1.00 86.31 83 PHE A CA 1
ATOM 633 C C . PHE A 1 83 ? -13.223 0.505 23.560 1.00 86.31 83 PHE A C 1
ATOM 635 O O . PHE A 1 83 ? -14.051 1.204 24.148 1.00 86.31 83 PHE A O 1
ATOM 642 N N . HIS A 1 84 ? -12.934 -0.733 23.944 1.00 79.88 84 HIS A N 1
ATOM 643 C CA . HIS A 1 84 ? -13.474 -1.331 25.153 1.00 79.88 84 HIS A CA 1
ATOM 644 C C . HIS A 1 84 ? -12.514 -1.018 26.306 1.00 79.88 84 HIS A C 1
ATOM 646 O O . HIS A 1 84 ? -11.364 -1.459 26.317 1.00 79.88 84 HIS A O 1
ATOM 652 N N . GLY A 1 85 ? -12.964 -0.202 27.264 1.00 68.81 85 GLY A N 1
ATOM 653 C CA . GLY A 1 85 ? -12.180 0.104 28.464 1.00 68.81 85 GLY A CA 1
ATOM 654 C C . GLY A 1 85 ? -11.830 -1.164 29.256 1.00 68.81 85 GLY A C 1
ATOM 655 O O . GLY A 1 85 ? -12.464 -2.201 29.048 1.00 68.81 85 GLY A O 1
ATOM 656 N N . PRO A 1 86 ? -10.853 -1.107 30.185 1.00 59.59 86 PRO A N 1
ATOM 657 C CA . PRO A 1 86 ? -10.535 -2.244 31.041 1.00 59.59 86 PRO A CA 1
ATOM 658 C C . PRO A 1 86 ? -11.810 -2.675 31.762 1.00 59.59 86 PRO A C 1
ATOM 660 O O . PRO A 1 86 ? -12.338 -1.949 32.607 1.00 59.59 86 PRO A O 1
ATOM 663 N N . SER A 1 87 ? -12.356 -3.822 31.371 1.00 46.94 87 SER A N 1
ATOM 664 C CA . SER A 1 87 ? -13.610 -4.300 31.924 1.00 46.94 87 SER A CA 1
ATOM 665 C C . SER A 1 87 ? -13.441 -4.480 33.435 1.00 46.94 87 SER A C 1
ATOM 667 O O . SER A 1 87 ? -12.503 -5.139 33.888 1.00 46.94 87 SER A O 1
ATOM 669 N N . ARG A 1 88 ? -14.357 -3.919 34.235 1.00 37.12 88 ARG A N 1
ATOM 670 C CA . ARG A 1 88 ? -14.568 -4.321 35.636 1.00 37.12 88 ARG A CA 1
ATOM 671 C C . ARG A 1 88 ? -15.137 -5.748 35.633 1.00 37.12 88 ARG A C 1
ATOM 673 O O . ARG A 1 88 ? -16.317 -5.953 35.886 1.00 37.12 88 ARG A O 1
ATOM 680 N N . VAL A 1 89 ? -14.328 -6.742 35.275 1.00 39.41 89 VAL A N 1
ATOM 681 C CA . VAL A 1 89 ? -14.707 -8.149 35.426 1.00 39.41 89 VAL A CA 1
ATOM 682 C C . VAL A 1 89 ? -14.345 -8.578 36.841 1.00 39.41 89 VAL A C 1
ATOM 684 O O . VAL A 1 89 ? -13.235 -8.357 37.325 1.00 39.41 89 VAL A O 1
ATOM 687 N N . ASN A 1 90 ? -15.352 -9.133 37.510 1.00 38.62 90 ASN A N 1
ATOM 688 C CA . ASN A 1 90 ? -15.309 -9.676 38.857 1.00 38.62 90 ASN A CA 1
ATOM 689 C C . ASN A 1 90 ? -14.147 -10.664 39.070 1.00 38.62 90 ASN A C 1
ATOM 691 O O . ASN A 1 90 ? -13.679 -11.320 38.145 1.00 38.62 90 ASN A O 1
ATOM 695 N N . LYS A 1 91 ? -13.715 -10.731 40.335 1.00 32.62 91 LYS A N 1
ATOM 696 C CA . LYS A 1 91 ? -12.602 -11.498 40.923 1.00 32.62 91 LYS A CA 1
ATOM 697 C C . LYS A 1 91 ? -12.177 -12.777 40.163 1.00 32.62 91 LYS A C 1
ATOM 699 O O . LYS A 1 91 ? -13.029 -13.597 39.831 1.00 32.62 91 LYS A O 1
ATOM 704 N N . PRO A 1 92 ? -10.862 -13.034 40.026 1.00 36.12 92 PRO A N 1
ATOM 705 C CA . PRO A 1 92 ? -10.356 -14.234 39.375 1.00 36.12 92 PRO A CA 1
ATOM 706 C C . PRO A 1 92 ? -10.520 -15.470 40.271 1.00 36.12 92 PRO A C 1
ATOM 708 O O . PRO A 1 92 ? -9.997 -15.520 41.389 1.00 36.12 92 PRO A O 1
ATOM 711 N N . THR A 1 93 ? -11.168 -16.513 39.756 1.00 36.62 93 THR A N 1
ATOM 712 C CA . THR A 1 93 ? -10.915 -17.888 40.197 1.00 36.62 93 THR A CA 1
ATOM 713 C C . THR A 1 93 ? -9.527 -18.310 39.714 1.00 36.62 93 THR A C 1
ATOM 715 O O . THR A 1 93 ? -9.148 -18.149 38.557 1.00 36.62 93 THR A O 1
ATOM 718 N N . LYS A 1 94 ? -8.724 -18.790 40.664 1.00 41.03 94 LYS A N 1
ATOM 719 C CA . LYS A 1 94 ? -7.310 -19.137 40.514 1.00 41.03 94 LYS A CA 1
ATOM 720 C C . LYS A 1 94 ? -7.091 -20.211 39.440 1.00 41.03 94 LYS A C 1
ATOM 722 O O . LYS A 1 94 ? -7.502 -21.344 39.649 1.00 41.03 94 LYS A O 1
ATOM 727 N N . SER A 1 95 ? -6.314 -19.908 38.396 1.00 33.03 95 SER A N 1
ATOM 728 C CA . SER A 1 95 ? -5.35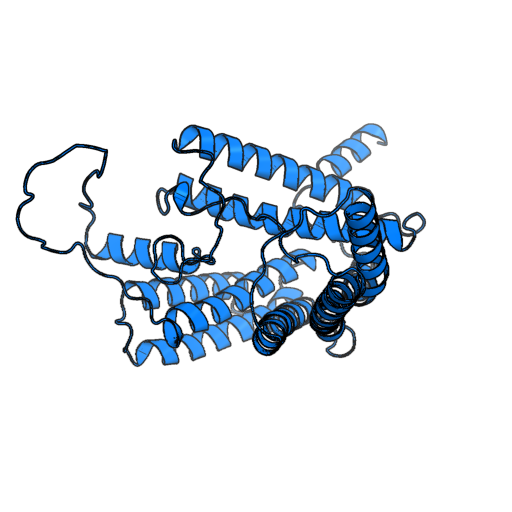7 -20.859 37.805 1.00 33.03 95 SER A CA 1
ATOM 729 C C . SER A 1 95 ? -4.397 -20.180 36.813 1.00 33.03 95 SER A C 1
ATOM 731 O O . SER A 1 95 ? -4.802 -19.693 35.768 1.00 33.03 95 SER A O 1
ATOM 733 N N . LYS A 1 96 ? -3.109 -20.219 37.179 1.00 33.94 96 LYS A N 1
ATOM 734 C CA . LYS A 1 96 ? -1.879 -20.115 36.367 1.00 33.94 96 LYS A CA 1
ATOM 735 C C . LYS A 1 96 ? -1.514 -18.787 35.669 1.00 33.94 96 LYS A C 1
ATOM 737 O O . LYS A 1 96 ? -1.926 -18.447 34.570 1.00 33.94 96 LYS A O 1
ATOM 742 N N . ARG A 1 97 ? -0.554 -18.129 36.335 1.00 41.62 97 ARG A N 1
ATOM 743 C CA . ARG A 1 97 ? 0.398 -17.104 35.878 1.00 41.62 97 ARG A CA 1
ATOM 744 C C . ARG A 1 97 ? 0.917 -17.308 34.442 1.00 41.62 97 ARG A C 1
ATOM 746 O O . ARG A 1 97 ? 1.647 -18.263 34.192 1.00 41.62 97 ARG A O 1
ATOM 753 N N . ARG A 1 98 ? 0.755 -16.274 33.608 1.00 33.34 98 ARG A N 1
ATOM 754 C CA . ARG A 1 98 ? 1.834 -15.714 32.773 1.00 33.34 98 ARG A CA 1
ATOM 755 C C . ARG A 1 98 ? 1.537 -14.236 32.462 1.00 33.34 98 ARG A C 1
ATOM 757 O O . ARG A 1 98 ? 0.643 -13.915 31.700 1.00 33.34 98 ARG A O 1
ATOM 764 N N . GLY A 1 99 ? 2.272 -13.337 33.115 1.00 32.12 99 GLY A N 1
ATOM 765 C CA . GLY A 1 99 ? 2.706 -12.065 32.527 1.00 32.12 99 GLY A CA 1
ATOM 766 C C . GLY A 1 99 ? 1.724 -10.941 32.163 1.00 32.12 99 GLY A C 1
ATOM 767 O O . GLY A 1 99 ? 2.214 -9.987 31.573 1.00 32.12 99 GLY A O 1
ATOM 768 N N . SER A 1 100 ? 0.428 -10.941 32.504 1.00 33.50 100 SER A N 1
ATOM 769 C CA . SER A 1 100 ? -0.418 -9.755 32.242 1.00 33.50 100 SER A CA 1
ATOM 770 C C . SER A 1 100 ? -0.124 -8.629 33.252 1.00 33.50 100 SER A C 1
ATOM 772 O O . SER A 1 100 ? -0.791 -8.484 34.281 1.00 33.50 100 SER A O 1
ATOM 774 N N . ARG A 1 101 ? 0.937 -7.853 33.006 1.00 40.31 101 ARG A N 1
ATOM 775 C CA . ARG A 1 101 ? 1.252 -6.640 33.775 1.00 40.31 101 ARG A CA 1
ATOM 776 C C . ARG A 1 101 ? 0.137 -5.611 33.562 1.00 40.31 101 ARG A C 1
ATOM 778 O O . ARG A 1 101 ? -0.214 -5.292 32.434 1.00 40.31 101 ARG A O 1
ATOM 785 N N . GLY A 1 102 ? -0.424 -5.140 34.673 1.00 35.50 102 GLY A N 1
ATOM 786 C CA . GLY A 1 102 ? -1.650 -4.351 34.732 1.00 35.50 102 GLY A CA 1
ATOM 787 C C . GLY A 1 102 ? -1.664 -3.104 33.847 1.00 35.50 102 GLY A C 1
ATOM 788 O O . GLY A 1 102 ? -0.773 -2.256 33.908 1.00 35.50 102 GLY A O 1
ATOM 789 N N . MET A 1 103 ? -2.751 -2.968 33.089 1.00 43.53 103 MET A N 1
ATOM 790 C CA . MET A 1 103 ? -3.184 -1.728 32.450 1.00 43.53 103 MET A CA 1
ATOM 791 C C . MET A 1 103 ? -3.616 -0.717 33.522 1.00 43.53 103 MET A C 1
ATOM 793 O O . MET A 1 103 ? -4.797 -0.560 33.808 1.00 43.53 103 MET A O 1
ATOM 797 N N . SER A 1 104 ? -2.647 -0.026 34.119 1.00 41.78 104 SER A N 1
ATOM 798 C CA . SER A 1 104 ? -2.867 1.144 34.978 1.00 41.78 104 SER A CA 1
ATOM 799 C C . SER A 1 104 ? -2.344 2.405 34.282 1.00 41.78 104 SER A C 1
ATOM 801 O O . SER A 1 104 ? -1.459 3.092 34.784 1.00 41.78 104 SER A O 1
ATOM 803 N N . GLY A 1 105 ? -2.846 2.680 33.077 1.00 51.09 105 GLY A N 1
ATOM 804 C CA . GLY A 1 105 ? -2.718 3.991 32.436 1.00 51.09 105 GLY A CA 1
ATOM 805 C C . GLY A 1 105 ? -4.028 4.759 32.597 1.00 51.09 105 GLY A C 1
ATOM 806 O O . GLY A 1 105 ? -5.085 4.135 32.659 1.00 51.09 105 GLY A O 1
ATOM 807 N N . SER A 1 106 ? -3.980 6.094 32.656 1.00 61.41 106 SER A N 1
ATOM 808 C CA . SER A 1 106 ? -5.197 6.914 32.632 1.00 61.41 106 SER A CA 1
ATOM 809 C C . SER A 1 106 ? -6.085 6.520 31.442 1.00 61.41 106 SER A C 1
ATOM 811 O O . SER A 1 106 ? -5.579 6.202 30.361 1.00 61.41 106 SER A O 1
ATOM 813 N N . THR A 1 107 ? -7.410 6.544 31.620 1.00 80.00 107 THR A N 1
ATOM 814 C CA . THR A 1 107 ? -8.388 6.183 30.573 1.00 80.00 107 THR A CA 1
ATOM 815 C C . THR A 1 107 ? -8.121 6.931 29.261 1.00 80.00 107 THR A C 1
ATOM 817 O O . THR A 1 107 ? -8.281 6.371 28.182 1.00 80.00 107 THR A O 1
ATOM 820 N N . TRP A 1 108 ? -7.634 8.171 29.351 1.00 84.75 108 TRP A N 1
ATOM 821 C CA . TRP A 1 108 ? -7.217 8.988 28.211 1.00 84.75 108 TRP A CA 1
ATOM 822 C C . TRP A 1 108 ? -6.010 8.411 27.455 1.00 84.75 108 TRP A C 1
ATOM 824 O O . TRP A 1 108 ? -6.061 8.238 26.239 1.00 84.75 108 TRP A O 1
ATOM 834 N N . ALA A 1 109 ? -4.934 8.054 28.164 1.00 86.69 109 ALA A N 1
ATOM 835 C CA . ALA A 1 109 ? -3.745 7.466 27.548 1.00 86.69 109 ALA A CA 1
ATOM 836 C C . ALA A 1 109 ? -4.042 6.098 26.911 1.00 86.69 109 ALA A C 1
ATOM 838 O O . ALA A 1 109 ? -3.455 5.751 25.887 1.00 86.69 109 ALA A O 1
ATOM 839 N N . ALA A 1 110 ? -4.967 5.326 27.491 1.00 85.88 110 ALA A N 1
ATOM 840 C CA . ALA A 1 110 ? -5.422 4.063 26.916 1.00 85.88 110 ALA A CA 1
ATOM 841 C C . ALA A 1 110 ? -6.183 4.266 25.593 1.00 85.88 110 ALA A C 1
ATOM 843 O O . ALA A 1 110 ? -5.942 3.527 24.642 1.00 85.88 110 ALA A O 1
ATOM 844 N N . ARG A 1 111 ? -7.032 5.299 25.508 1.00 89.62 111 ARG A N 1
ATOM 845 C CA . ARG A 1 111 ? -7.768 5.662 24.286 1.00 89.62 111 ARG A CA 1
ATOM 846 C C . ARG A 1 111 ? -6.854 6.134 23.160 1.00 89.62 111 ARG A C 1
ATOM 848 O O . ARG A 1 111 ? -7.014 5.684 22.032 1.00 89.62 111 ARG A O 1
ATOM 855 N N . ILE A 1 112 ? -5.863 6.976 23.468 1.00 90.44 112 ILE A N 1
ATOM 856 C CA . ILE A 1 112 ? -4.851 7.388 22.480 1.00 90.44 112 ILE A CA 1
ATOM 857 C C . ILE A 1 112 ? -4.080 6.171 21.971 1.00 90.44 112 ILE A C 1
ATOM 859 O O . ILE A 1 112 ? -3.926 6.006 20.765 1.00 90.44 112 ILE A O 1
ATOM 863 N N . ARG A 1 113 ? -3.623 5.297 22.876 1.00 88.31 113 ARG A N 1
ATOM 864 C CA . ARG A 1 113 ? -2.886 4.087 22.492 1.00 88.31 113 ARG A CA 1
ATOM 865 C C . ARG A 1 113 ? -3.721 3.183 21.593 1.00 88.31 113 ARG A C 1
ATOM 867 O O . ARG A 1 113 ? -3.205 2.701 20.595 1.00 88.31 113 ARG A O 1
ATOM 874 N N . TYR A 1 114 ? -4.998 2.999 21.925 1.00 89.00 114 TYR A N 1
ATOM 875 C CA . TYR A 1 114 ? -5.929 2.253 21.087 1.00 89.00 114 TYR A CA 1
ATOM 876 C C . TYR A 1 114 ? -6.083 2.882 19.701 1.00 89.00 114 TYR A C 1
ATOM 878 O O . TYR A 1 114 ? -5.984 2.168 18.713 1.00 89.00 114 TYR A O 1
ATOM 886 N N . GLY A 1 115 ? -6.260 4.204 19.613 1.00 89.69 115 GLY A N 1
ATOM 887 C CA . GLY A 1 115 ? -6.347 4.900 18.329 1.00 89.69 115 GLY A CA 1
ATOM 888 C C . GLY A 1 115 ? -5.082 4.726 17.482 1.00 89.69 115 GLY A C 1
ATOM 889 O O . GLY A 1 115 ? -5.184 4.395 16.308 1.00 89.69 115 GLY A O 1
ATOM 890 N N . ILE A 1 116 ? -3.892 4.869 18.080 1.00 89.69 116 ILE A N 1
ATOM 891 C CA . ILE A 1 116 ? -2.607 4.642 17.392 1.00 89.69 116 ILE A CA 1
ATOM 892 C C . ILE A 1 116 ? -2.504 3.193 16.914 1.00 89.69 116 ILE A C 1
ATOM 894 O O . ILE A 1 116 ? -2.198 2.951 15.751 1.00 89.69 116 ILE A O 1
ATOM 898 N N . TRP A 1 117 ? -2.776 2.228 17.791 1.00 89.25 117 TRP A N 1
ATOM 899 C CA . TRP A 1 117 ? -2.768 0.812 17.436 1.00 89.25 117 TRP A CA 1
ATOM 900 C C . TRP A 1 117 ? -3.743 0.525 16.289 1.00 89.25 117 TRP A C 1
ATOM 902 O O . TRP A 1 117 ? -3.358 -0.111 15.313 1.00 89.25 117 TRP A O 1
ATOM 912 N N . ALA A 1 118 ? -4.958 1.073 16.338 1.00 87.81 118 ALA A N 1
ATOM 913 C CA . ALA A 1 118 ? -5.966 0.873 15.307 1.00 87.81 118 ALA A CA 1
ATOM 914 C C . ALA A 1 118 ? -5.542 1.464 13.954 1.00 87.81 118 ALA A C 1
ATOM 916 O O . ALA A 1 118 ? -5.777 0.824 12.934 1.00 87.81 118 ALA A O 1
ATOM 917 N N . CYS A 1 119 ? -4.856 2.615 13.926 1.00 86.56 119 CYS A N 1
ATOM 918 C CA . CYS A 1 119 ? -4.314 3.198 12.691 1.00 86.56 119 CYS A CA 1
ATOM 919 C C . CYS A 1 119 ? -3.309 2.289 11.977 1.00 86.56 119 CYS A C 1
ATOM 921 O O . CYS A 1 119 ? -3.235 2.304 10.753 1.00 86.56 119 CYS A O 1
ATOM 923 N N . PHE A 1 120 ? -2.503 1.538 12.731 1.00 84.06 120 PHE A N 1
ATOM 924 C CA . PHE A 1 120 ? -1.411 0.736 12.174 1.00 84.06 120 PHE A CA 1
ATOM 925 C C . PHE A 1 120 ? -1.717 -0.767 12.116 1.00 84.06 120 PHE A C 1
ATOM 927 O O . PHE A 1 120 ? -0.979 -1.516 11.475 1.00 84.06 120 PHE A O 1
ATOM 934 N N . ASN A 1 121 ? -2.814 -1.221 12.726 1.00 83.31 121 ASN A N 1
ATOM 935 C CA . ASN A 1 121 ? -3.229 -2.621 12.725 1.00 83.31 121 ASN A CA 1
ATOM 936 C C . ASN A 1 121 ? -3.987 -3.003 11.440 1.00 83.31 121 ASN A C 1
ATOM 938 O O . ASN A 1 121 ? -5.138 -3.435 11.473 1.00 83.31 121 ASN A O 1
ATOM 942 N N . ALA A 1 122 ? -3.316 -2.891 10.294 1.00 75.44 122 ALA A N 1
ATOM 943 C CA . ALA A 1 122 ? -3.875 -3.218 8.977 1.00 75.44 122 ALA A CA 1
ATOM 944 C C . ALA A 1 122 ? -4.272 -4.702 8.810 1.00 75.44 122 ALA A C 1
ATOM 946 O O . ALA A 1 122 ? -4.895 -5.075 7.822 1.00 75.44 122 ALA A O 1
ATOM 947 N N . ARG A 1 123 ? -3.886 -5.577 9.751 1.00 76.00 123 ARG A N 1
ATOM 948 C CA . ARG A 1 123 ? -4.172 -7.024 9.722 1.00 76.00 123 ARG A CA 1
ATOM 949 C C . ARG A 1 123 ? -5.211 -7.471 10.734 1.00 76.00 123 ARG A C 1
ATOM 951 O O . ARG A 1 123 ? -5.433 -8.676 10.869 1.00 76.00 123 ARG A O 1
ATOM 958 N N . CYS A 1 124 ? -5.822 -6.523 11.439 1.00 78.81 124 CYS A N 1
ATOM 959 C CA . CYS A 1 124 ? -6.841 -6.819 12.436 1.00 78.81 124 CYS A CA 1
ATOM 960 C C . CYS A 1 124 ? -6.344 -7.781 13.534 1.00 78.81 124 CYS A C 1
ATOM 962 O O . CYS A 1 124 ? -7.096 -8.583 14.074 1.00 78.81 124 CYS A O 1
ATOM 964 N N . ILE A 1 125 ? -5.048 -7.741 13.859 1.00 79.06 125 ILE A N 1
ATOM 965 C CA . ILE A 1 125 ? -4.436 -8.629 14.855 1.00 79.06 125 ILE A CA 1
ATOM 966 C C . ILE A 1 125 ? -5.104 -8.400 16.203 1.00 79.06 125 ILE A C 1
ATOM 968 O O . ILE A 1 125 ? -5.278 -7.256 16.607 1.00 79.06 125 ILE A O 1
ATOM 972 N N . GLY A 1 126 ? -5.484 -9.472 16.894 1.00 73.00 126 GLY A N 1
ATOM 973 C CA . GLY A 1 126 ? -6.149 -9.387 18.192 1.00 73.00 126 GLY A CA 1
ATOM 974 C C . GLY A 1 126 ? -7.634 -9.012 18.133 1.00 73.00 126 GLY A C 1
ATOM 975 O O . GLY A 1 126 ? -8.215 -8.775 19.192 1.00 73.00 126 GLY A O 1
ATOM 976 N N . THR A 1 127 ? -8.261 -8.975 16.949 1.00 79.00 127 THR A N 1
ATOM 977 C CA . THR A 1 127 ? -9.714 -8.766 16.793 1.00 79.00 127 THR A CA 1
ATOM 978 C C . THR A 1 127 ? -10.410 -9.992 16.185 1.00 79.00 127 THR A C 1
ATOM 980 O O . THR A 1 127 ? -9.744 -10.877 15.642 1.00 79.00 127 THR A O 1
ATOM 983 N N . PRO A 1 128 ? -11.752 -10.096 16.273 1.00 72.56 128 PRO A N 1
ATOM 984 C CA . PRO A 1 128 ? -12.504 -11.174 15.622 1.00 72.56 128 PRO A CA 1
ATOM 985 C C . PRO A 1 128 ? -12.310 -11.229 14.098 1.00 72.56 128 PRO A C 1
ATOM 987 O O . PRO A 1 128 ? -12.420 -12.298 13.500 1.00 72.56 128 PRO A O 1
ATOM 990 N N . GLU A 1 129 ? -11.997 -10.092 13.476 1.00 76.69 129 GLU A N 1
ATOM 991 C CA . GLU A 1 129 ? -11.776 -9.925 12.036 1.00 76.69 129 GLU A CA 1
ATOM 992 C C . GLU A 1 129 ? -10.316 -10.168 11.621 1.00 76.69 129 GLU A C 1
ATOM 994 O O . GLU A 1 129 ? -9.939 -9.876 10.486 1.00 76.69 129 GLU A O 1
ATOM 999 N N . GLN A 1 130 ? -9.481 -10.695 12.525 1.00 77.81 130 GLN A N 1
ATOM 1000 C CA . GLN A 1 130 ? -8.071 -10.966 12.265 1.00 77.81 130 GLN A CA 1
ATOM 1001 C C . GLN A 1 130 ? -7.862 -11.727 10.951 1.00 77.81 130 GLN A C 1
ATOM 1003 O O . GLN A 1 130 ? -8.482 -12.768 10.702 1.00 77.81 130 GLN A O 1
ATOM 1008 N N . ALA A 1 131 ? -6.927 -11.231 10.130 1.00 73.88 131 ALA A N 1
ATOM 1009 C CA . ALA A 1 131 ? -6.551 -11.897 8.892 1.00 73.88 131 ALA A CA 1
ATOM 1010 C C . ALA A 1 131 ? -6.162 -13.360 9.171 1.00 73.88 131 ALA A C 1
ATOM 1012 O O . ALA A 1 131 ? -5.475 -13.681 10.146 1.00 73.88 131 ALA A O 1
ATOM 1013 N N . ARG A 1 132 ? -6.617 -14.277 8.315 1.00 67.56 132 ARG A N 1
ATOM 1014 C CA . ARG A 1 132 ? -6.277 -15.697 8.455 1.00 67.56 132 ARG A CA 1
ATOM 1015 C C . ARG A 1 132 ? -4.789 -15.908 8.170 1.00 67.56 132 ARG A C 1
ATOM 1017 O O . ARG A 1 132 ? -4.186 -15.157 7.409 1.00 67.56 132 ARG A O 1
ATOM 1024 N N . ASN A 1 133 ? -4.216 -16.960 8.754 1.00 68.38 133 ASN A N 1
ATOM 1025 C CA . ASN A 1 133 ? -2.862 -17.432 8.443 1.00 68.38 133 ASN A CA 1
ATOM 1026 C C . ASN A 1 133 ? -1.740 -16.407 8.691 1.00 68.38 133 ASN A C 1
ATOM 1028 O O . ASN A 1 133 ? -0.736 -16.372 7.976 1.00 68.38 133 ASN A O 1
ATOM 1032 N N . ILE A 1 134 ? -1.885 -15.588 9.735 1.00 65.44 134 ILE A N 1
ATOM 1033 C CA . ILE A 1 134 ? -0.814 -14.697 10.187 1.00 65.44 134 ILE A CA 1
ATOM 1034 C C . ILE A 1 134 ? 0.374 -15.544 10.673 1.00 65.44 134 ILE A C 1
ATOM 1036 O O . ILE A 1 134 ? 0.181 -16.413 11.531 1.00 65.44 134 ILE A O 1
ATOM 1040 N N . PRO A 1 135 ? 1.599 -15.317 10.155 1.00 69.31 135 PRO A N 1
ATOM 1041 C CA . PRO A 1 135 ? 2.770 -16.042 10.622 1.00 69.31 135 PRO A CA 1
ATOM 1042 C C . PRO A 1 135 ? 2.976 -15.803 12.115 1.00 69.31 135 PRO A C 1
ATOM 1044 O O . PRO A 1 135 ? 2.830 -14.677 12.597 1.00 69.31 135 PRO A O 1
ATOM 1047 N N . GLN A 1 136 ? 3.339 -16.860 12.839 1.00 63.31 136 GLN A N 1
ATOM 1048 C CA . GLN A 1 136 ? 3.580 -16.757 14.274 1.00 63.31 136 GLN A CA 1
ATOM 1049 C C . GLN A 1 136 ? 4.706 -15.746 14.555 1.00 63.31 136 GLN A C 1
ATOM 1051 O O . GLN A 1 136 ? 5.715 -15.751 13.837 1.00 63.31 136 GLN A O 1
ATOM 1056 N N . PRO A 1 137 ? 4.568 -14.885 15.582 1.00 64.88 137 PRO A N 1
ATOM 1057 C CA . PRO A 1 137 ? 5.619 -13.951 15.960 1.00 64.88 137 PRO A CA 1
ATOM 1058 C C . PRO A 1 137 ? 6.919 -14.707 16.254 1.00 64.88 137 PRO A C 1
ATOM 1060 O O . PRO A 1 137 ? 6.983 -15.524 17.171 1.00 64.88 137 PRO A O 1
ATOM 1063 N N . CYS A 1 138 ? 7.966 -14.442 15.468 1.00 63.31 138 CYS A N 1
ATOM 1064 C CA . CYS A 1 138 ? 9.268 -15.097 15.633 1.00 63.31 138 CYS A CA 1
ATOM 1065 C C . CYS A 1 138 ? 9.997 -14.631 16.907 1.00 63.31 138 CYS A C 1
ATOM 1067 O O . CYS A 1 138 ? 10.862 -15.335 17.424 1.00 63.31 138 CYS A O 1
ATOM 1069 N N . TYR A 1 139 ? 9.649 -13.444 17.410 1.00 67.00 139 TYR A N 1
ATOM 1070 C CA . TYR A 1 139 ? 10.264 -12.825 18.579 1.00 67.00 139 TYR A CA 1
ATOM 1071 C C . TYR A 1 139 ? 9.204 -12.600 19.655 1.00 67.00 139 TYR A C 1
ATOM 1073 O O . TYR A 1 139 ? 8.193 -11.948 19.399 1.00 67.00 139 TYR A O 1
ATOM 1081 N N . GLN A 1 140 ? 9.440 -13.128 20.857 1.00 66.00 140 GLN A N 1
ATOM 1082 C CA . GLN A 1 140 ? 8.591 -12.855 22.025 1.00 66.00 140 GLN A CA 1
ATOM 1083 C C . GLN A 1 140 ? 9.166 -11.750 22.915 1.00 66.00 140 GLN A C 1
ATOM 1085 O O . GLN A 1 140 ? 8.440 -11.127 23.687 1.00 66.00 140 GLN A O 1
ATOM 1090 N N . ASP A 1 141 ? 10.467 -11.486 22.807 1.00 81.88 141 ASP A N 1
ATOM 1091 C CA . ASP A 1 141 ? 11.161 -10.460 23.564 1.00 81.88 141 ASP A CA 1
ATOM 1092 C C . ASP A 1 141 ? 11.393 -9.192 22.728 1.00 81.88 141 ASP A C 1
ATOM 1094 O O . ASP A 1 141 ? 11.689 -9.218 21.531 1.00 81.88 141 ASP A O 1
ATOM 1098 N N . ARG A 1 142 ? 11.252 -8.045 23.396 1.00 80.12 142 ARG A N 1
ATOM 1099 C CA . ARG A 1 142 ? 11.324 -6.722 22.769 1.00 80.12 142 ARG A CA 1
ATOM 1100 C C . ARG A 1 142 ? 12.696 -6.430 22.167 1.00 80.12 142 ARG A C 1
ATOM 1102 O O . ARG A 1 142 ? 12.780 -5.799 21.121 1.00 80.12 142 ARG A O 1
ATOM 1109 N N . GLU A 1 143 ? 13.759 -6.853 22.837 1.00 80.88 143 GLU A N 1
ATOM 1110 C CA . GLU A 1 143 ? 15.128 -6.549 22.429 1.00 80.88 143 GLU A CA 1
ATOM 1111 C C . GLU A 1 143 ? 15.513 -7.298 21.149 1.00 80.88 143 GLU A C 1
ATOM 1113 O O . GLU A 1 143 ? 16.009 -6.684 20.202 1.00 80.88 143 GLU A O 1
ATOM 1118 N N . SER A 1 144 ? 15.196 -8.593 21.055 1.00 82.81 144 SER A N 1
ATOM 1119 C CA . SER A 1 144 ? 15.438 -9.369 19.837 1.00 82.81 144 SER A CA 1
ATOM 1120 C C . SER A 1 144 ? 14.573 -8.905 18.678 1.00 82.81 144 SER A C 1
ATOM 1122 O O . SER A 1 144 ? 15.080 -8.839 17.558 1.00 82.81 144 SER A O 1
ATOM 1124 N N . PHE A 1 145 ? 13.319 -8.512 18.936 1.00 83.56 145 PHE A N 1
ATOM 1125 C CA . PHE A 1 145 ? 12.478 -7.895 17.912 1.00 83.56 145 PHE A CA 1
ATOM 1126 C C . PHE A 1 145 ? 13.103 -6.604 17.375 1.00 83.56 145 PHE A C 1
ATOM 1128 O O . PHE A 1 145 ? 13.250 -6.459 16.164 1.00 83.56 145 PHE A O 1
ATOM 1135 N N . LEU A 1 146 ? 13.511 -5.681 18.257 1.00 85.56 146 LEU A N 1
ATOM 1136 C CA . LEU A 1 146 ? 14.094 -4.399 17.849 1.00 85.56 146 LEU A CA 1
ATOM 1137 C C . LEU A 1 146 ? 15.385 -4.595 17.052 1.00 85.56 146 LEU A C 1
ATOM 1139 O O . LEU A 1 146 ? 15.565 -3.953 16.020 1.00 85.56 146 LEU A O 1
ATOM 1143 N N . ARG A 1 147 ? 16.249 -5.519 17.484 1.00 84.00 147 ARG A N 1
ATOM 1144 C CA . ARG A 1 147 ? 17.474 -5.874 16.760 1.00 84.00 147 ARG A CA 1
ATOM 1145 C C . ARG A 1 147 ? 17.164 -6.452 15.379 1.00 84.00 147 ARG A C 1
ATOM 1147 O O . ARG A 1 147 ? 17.747 -6.001 14.400 1.00 84.00 147 ARG A O 1
ATOM 1154 N N . GLY A 1 148 ? 16.227 -7.397 15.281 1.00 81.62 148 GLY A N 1
ATOM 1155 C CA . GLY A 1 148 ? 15.819 -7.984 14.002 1.00 81.62 148 GLY A CA 1
ATOM 1156 C C . GLY A 1 148 ? 15.209 -6.951 13.052 1.00 81.62 148 GLY A C 1
ATOM 1157 O O . GLY A 1 148 ? 15.629 -6.841 11.900 1.00 81.62 148 GLY A O 1
ATOM 1158 N N . ALA A 1 149 ? 14.267 -6.142 13.544 1.00 82.06 149 ALA A N 1
ATOM 1159 C CA . ALA A 1 149 ? 13.632 -5.071 12.780 1.00 82.06 149 ALA A CA 1
ATOM 1160 C C . ALA A 1 149 ? 14.657 -4.045 12.273 1.00 82.06 149 ALA A C 1
ATOM 1162 O O . ALA A 1 149 ? 14.615 -3.672 11.101 1.00 82.06 149 ALA A O 1
ATOM 1163 N N . PHE A 1 150 ? 15.613 -3.649 13.120 1.00 85.06 150 PHE A N 1
ATOM 1164 C CA . PHE A 1 150 ? 16.701 -2.744 12.753 1.00 85.06 150 PHE A CA 1
ATOM 1165 C C . PHE A 1 150 ? 17.604 -3.339 11.664 1.00 85.06 150 PHE A C 1
ATOM 1167 O O . PHE A 1 150 ? 17.877 -2.677 10.663 1.00 85.06 150 PHE A O 1
ATOM 1174 N N . SER A 1 151 ? 18.004 -4.608 11.794 1.00 82.38 151 SER A N 1
ATOM 1175 C CA . SER A 1 151 ? 18.785 -5.301 10.762 1.00 82.38 151 SER A CA 1
ATOM 1176 C C . SER A 1 151 ? 18.039 -5.384 9.428 1.00 82.38 151 SER A C 1
ATOM 1178 O O . SER A 1 151 ? 18.616 -5.074 8.387 1.00 82.38 151 SER A O 1
ATOM 1180 N N . PHE A 1 152 ? 16.747 -5.735 9.434 1.00 83.00 152 PHE A N 1
ATOM 1181 C CA . PHE A 1 152 ? 15.944 -5.755 8.209 1.00 83.00 152 PHE A CA 1
ATOM 1182 C C . PHE A 1 152 ? 15.746 -4.359 7.610 1.00 83.00 152 PHE A C 1
ATOM 1184 O O . PHE A 1 152 ? 15.702 -4.229 6.388 1.00 83.00 152 PHE A O 1
ATOM 1191 N N . MET A 1 153 ? 15.616 -3.323 8.441 1.00 85.06 153 MET A N 1
ATOM 1192 C CA . MET A 1 153 ? 15.529 -1.934 7.990 1.00 85.06 153 MET A CA 1
ATOM 1193 C C . MET A 1 153 ? 16.813 -1.512 7.266 1.00 85.06 153 MET A C 1
ATOM 1195 O O . MET A 1 153 ? 16.728 -1.016 6.146 1.00 85.06 153 MET A O 1
ATOM 1199 N N . ILE A 1 154 ? 17.990 -1.778 7.849 1.00 85.44 154 ILE A N 1
ATOM 1200 C CA . ILE A 1 154 ? 19.286 -1.502 7.209 1.00 85.44 154 ILE A CA 1
ATOM 1201 C C . ILE A 1 154 ? 19.421 -2.279 5.899 1.00 85.44 154 ILE A C 1
ATOM 1203 O O . ILE A 1 154 ? 19.772 -1.697 4.876 1.00 85.44 154 ILE A O 1
ATOM 1207 N N . LEU A 1 155 ? 19.106 -3.576 5.904 1.00 85.88 155 LEU A N 1
ATOM 1208 C CA . LEU A 1 155 ? 19.221 -4.414 4.712 1.00 85.88 155 LEU A CA 1
ATOM 1209 C C . LEU A 1 155 ? 18.344 -3.896 3.562 1.00 85.88 155 LEU A C 1
ATOM 1211 O O . LEU A 1 155 ? 18.805 -3.803 2.427 1.00 85.88 155 LEU A O 1
ATOM 1215 N N . ARG A 1 156 ? 17.092 -3.521 3.855 1.00 83.25 156 ARG A N 1
ATOM 1216 C CA . ARG A 1 156 ? 16.167 -2.952 2.861 1.00 83.25 156 ARG A CA 1
ATOM 1217 C C . ARG A 1 156 ? 16.627 -1.579 2.376 1.00 83.25 156 ARG A C 1
ATOM 1219 O O . ARG A 1 156 ? 16.523 -1.311 1.184 1.00 83.25 156 ARG A O 1
ATOM 1226 N N . TYR A 1 157 ? 17.176 -0.747 3.262 1.00 84.00 157 TYR A N 1
ATOM 1227 C CA . TYR A 1 157 ? 17.757 0.545 2.893 1.00 84.00 157 TYR A CA 1
ATOM 1228 C C . TYR A 1 157 ? 18.928 0.380 1.918 1.00 84.00 157 TYR A C 1
ATOM 1230 O O . TYR A 1 157 ? 18.927 0.999 0.858 1.00 84.00 157 TYR A O 1
ATOM 1238 N N . ILE A 1 158 ? 19.891 -0.494 2.237 1.00 82.50 158 ILE A N 1
ATOM 1239 C CA . ILE A 1 158 ? 21.044 -0.780 1.369 1.00 82.50 158 ILE A CA 1
ATOM 1240 C C . ILE A 1 158 ? 20.574 -1.359 0.031 1.00 82.50 158 ILE A C 1
ATOM 1242 O O . ILE A 1 158 ? 21.063 -0.946 -1.014 1.00 82.50 158 ILE A O 1
ATOM 1246 N N . GLY A 1 159 ? 19.595 -2.269 0.041 1.00 77.56 159 GLY A N 1
ATOM 1247 C CA . GLY A 1 159 ? 19.019 -2.818 -1.188 1.00 77.56 159 GLY A CA 1
ATOM 1248 C C . GLY A 1 159 ? 18.415 -1.741 -2.094 1.00 77.56 159 GLY A C 1
ATOM 1249 O O . GLY A 1 159 ? 18.670 -1.742 -3.295 1.00 77.56 159 GLY A O 1
ATOM 1250 N N . LEU A 1 160 ? 17.663 -0.792 -1.524 1.00 76.62 160 LEU A N 1
ATOM 1251 C CA . LEU A 1 160 ? 17.117 0.347 -2.271 1.00 76.62 160 LEU A CA 1
ATOM 1252 C C . LEU A 1 160 ? 18.212 1.280 -2.799 1.00 76.62 160 LEU A C 1
ATOM 1254 O O . LEU A 1 160 ? 18.096 1.774 -3.917 1.00 76.62 160 LEU A O 1
ATOM 1258 N N . ASP A 1 161 ? 19.270 1.504 -2.022 1.00 79.75 161 ASP A N 1
ATOM 1259 C CA . ASP A 1 161 ? 20.404 2.339 -2.421 1.00 79.75 161 ASP A CA 1
ATOM 1260 C C . ASP A 1 161 ? 21.187 1.730 -3.596 1.00 79.75 161 ASP A C 1
ATOM 1262 O O . ASP A 1 161 ? 21.459 2.403 -4.591 1.00 79.75 161 ASP A O 1
ATOM 1266 N N . VAL A 1 162 ? 21.463 0.423 -3.532 1.00 74.06 162 VAL A N 1
ATOM 1267 C CA . VAL A 1 162 ? 22.093 -0.330 -4.626 1.00 74.06 162 VAL A CA 1
ATOM 1268 C C . VAL A 1 162 ? 21.225 -0.267 -5.881 1.00 74.06 162 VAL A C 1
ATOM 1270 O O . VAL A 1 162 ? 21.714 0.144 -6.930 1.00 74.06 162 VAL A O 1
ATOM 1273 N N . LEU A 1 163 ? 19.931 -0.591 -5.776 1.00 70.88 163 LEU A N 1
ATOM 1274 C CA . LEU A 1 163 ? 19.009 -0.550 -6.917 1.00 70.88 163 LEU A CA 1
ATOM 1275 C C . LEU A 1 163 ? 18.917 0.848 -7.539 1.00 70.88 163 LEU A C 1
ATOM 1277 O O . LEU A 1 163 ? 18.962 0.976 -8.760 1.00 70.88 163 LEU A O 1
ATOM 1281 N N . GLY A 1 164 ? 18.840 1.895 -6.713 1.00 67.19 164 GLY A N 1
ATOM 1282 C CA . GLY A 1 164 ? 18.844 3.278 -7.183 1.00 67.19 164 GLY A CA 1
ATOM 1283 C C . GLY A 1 164 ? 20.143 3.646 -7.903 1.00 67.19 164 GLY A C 1
ATOM 1284 O O . GLY A 1 164 ? 20.105 4.316 -8.930 1.00 67.19 164 GLY A O 1
ATOM 1285 N N . SER A 1 165 ? 21.287 3.161 -7.417 1.00 67.75 165 SER A N 1
ATOM 1286 C CA . SER A 1 165 ? 22.607 3.439 -8.000 1.00 67.75 165 SER A CA 1
ATOM 1287 C C . SER A 1 165 ? 22.915 2.686 -9.304 1.00 67.75 165 SER A C 1
ATOM 1289 O O . SER A 1 165 ? 23.820 3.093 -10.030 1.00 67.75 165 SER A O 1
ATOM 1291 N N . MET A 1 166 ? 22.178 1.609 -9.605 1.00 61.84 166 MET A N 1
ATOM 1292 C CA . MET A 1 166 ? 22.369 0.746 -10.783 1.00 61.84 166 MET A CA 1
ATOM 1293 C C . MET A 1 166 ? 21.509 1.144 -11.995 1.00 61.84 166 MET A C 1
ATOM 1295 O O . MET A 1 166 ? 21.523 0.448 -13.009 1.00 61.84 166 MET A O 1
ATOM 1299 N N . SER A 1 167 ? 20.731 2.222 -11.897 1.00 56.47 167 SER A N 1
ATOM 1300 C CA . SER A 1 167 ? 19.763 2.649 -12.913 1.00 56.47 167 SER A CA 1
ATOM 1301 C C . SER A 1 167 ? 20.417 3.317 -14.138 1.00 56.47 167 SER A C 1
ATOM 1303 O O . SER A 1 167 ? 20.146 4.471 -14.445 1.00 56.47 167 SER A O 1
ATOM 1305 N N . ASP A 1 168 ? 21.272 2.587 -14.864 1.00 54.00 168 ASP A N 1
ATOM 1306 C CA . ASP A 1 168 ? 21.730 2.994 -16.200 1.00 54.00 168 ASP A CA 1
ATOM 1307 C C . ASP A 1 168 ? 20.695 2.570 -17.265 1.00 54.00 168 ASP A C 1
ATOM 1309 O O . ASP A 1 168 ? 20.365 1.383 -17.358 1.00 54.00 168 ASP A O 1
ATOM 1313 N N . PRO A 1 169 ? 20.171 3.497 -18.088 1.00 53.16 169 PRO A N 1
ATOM 1314 C CA . PRO A 1 169 ? 19.046 3.238 -18.990 1.00 53.16 169 PRO A CA 1
ATOM 1315 C C . PRO A 1 169 ? 19.342 2.259 -20.143 1.00 53.16 169 PRO A C 1
ATOM 1317 O O . PRO A 1 169 ? 18.399 1.721 -20.720 1.00 53.16 169 PRO A O 1
ATOM 1320 N N . GLU A 1 170 ? 20.609 1.984 -20.473 1.00 52.31 170 GLU A N 1
ATOM 1321 C CA . GLU A 1 170 ? 20.980 1.118 -21.609 1.00 52.31 170 GLU A CA 1
ATOM 1322 C C . GLU A 1 170 ? 21.066 -0.383 -21.275 1.00 52.31 170 GLU A C 1
ATOM 1324 O O . GLU A 1 170 ? 20.952 -1.216 -22.172 1.00 52.31 170 GLU A O 1
ATOM 1329 N N . ILE A 1 171 ? 21.224 -0.765 -20.000 1.00 48.88 171 ILE A N 1
ATOM 1330 C CA . ILE A 1 171 ? 21.523 -2.164 -19.614 1.00 48.88 171 ILE A CA 1
ATOM 1331 C C . ILE A 1 171 ? 20.281 -2.938 -19.138 1.00 48.88 171 ILE A C 1
ATOM 1333 O O . ILE A 1 171 ? 20.317 -4.153 -18.931 1.00 48.88 171 ILE A O 1
ATOM 1337 N N . VAL A 1 172 ? 19.126 -2.285 -19.015 1.00 48.88 172 VAL A N 1
ATOM 1338 C CA . VAL A 1 172 ? 17.960 -2.913 -18.390 1.00 48.88 172 VAL A CA 1
ATOM 1339 C C . VAL A 1 172 ? 17.023 -3.525 -19.437 1.00 48.88 172 VAL A C 1
ATOM 1341 O O . VAL A 1 172 ? 16.019 -2.943 -19.838 1.00 48.88 172 VAL A O 1
ATOM 1344 N N . ILE A 1 173 ? 17.352 -4.739 -19.890 1.00 56.66 173 ILE A N 1
ATOM 1345 C CA . ILE A 1 173 ? 16.429 -5.585 -20.667 1.00 56.66 173 ILE A CA 1
ATOM 1346 C C . ILE A 1 173 ? 15.120 -5.716 -19.874 1.00 56.66 173 ILE A C 1
ATOM 1348 O O . ILE A 1 173 ? 15.152 -5.918 -18.660 1.00 56.66 173 ILE A O 1
ATOM 1352 N N . ARG A 1 174 ? 13.973 -5.653 -20.566 1.00 55.50 174 ARG A N 1
ATOM 1353 C CA . ARG A 1 174 ? 12.604 -5.589 -20.006 1.00 55.50 174 ARG A CA 1
ATOM 1354 C C . ARG A 1 174 ? 12.343 -6.500 -18.793 1.00 55.50 174 ARG A C 1
ATOM 1356 O O . ARG A 1 174 ? 11.622 -6.106 -17.880 1.00 55.50 174 ARG A O 1
ATOM 1363 N N . VAL A 1 175 ? 12.957 -7.687 -18.770 1.00 53.38 175 VAL A N 1
ATOM 1364 C CA . VAL A 1 175 ? 12.871 -8.677 -17.681 1.00 53.38 175 VAL A CA 1
ATOM 1365 C C . VAL A 1 175 ? 13.690 -8.273 -16.448 1.00 53.38 175 VAL A C 1
ATOM 1367 O O . VAL A 1 175 ? 13.185 -8.351 -15.332 1.00 53.38 175 VAL A O 1
ATOM 1370 N N . PHE A 1 176 ? 14.926 -7.796 -16.627 1.00 58.28 176 PHE A N 1
ATOM 1371 C CA . PHE A 1 176 ? 15.758 -7.295 -15.530 1.00 58.28 176 PHE A CA 1
ATOM 1372 C C . PHE A 1 176 ? 15.176 -6.010 -14.925 1.00 58.28 176 PHE A C 1
ATOM 1374 O O . PHE A 1 176 ? 15.258 -5.844 -13.710 1.00 58.28 176 PHE A O 1
ATOM 1381 N N . SER A 1 177 ? 14.516 -5.152 -15.719 1.00 60.03 177 SER A N 1
ATOM 1382 C CA . SER A 1 177 ? 13.849 -3.943 -15.197 1.00 60.03 177 SER A CA 1
ATOM 1383 C C . SER A 1 177 ? 12.653 -4.324 -14.346 1.00 60.03 177 SER A C 1
ATOM 1385 O O . SER A 1 177 ? 12.514 -3.844 -13.229 1.00 60.03 177 SER A O 1
ATOM 1387 N N . ALA A 1 178 ? 11.815 -5.231 -14.850 1.00 59.62 178 ALA A N 1
ATOM 1388 C CA . ALA A 1 178 ? 10.653 -5.724 -14.126 1.00 59.62 178 ALA A CA 1
ATOM 1389 C C . ALA A 1 178 ? 11.061 -6.406 -12.808 1.00 59.62 178 ALA A C 1
ATOM 1391 O O . ALA A 1 178 ? 10.488 -6.115 -11.760 1.00 59.62 178 ALA A O 1
ATOM 1392 N N . ALA A 1 179 ? 12.096 -7.251 -12.835 1.00 64.12 179 ALA A N 1
ATOM 1393 C CA . ALA A 1 179 ? 12.615 -7.911 -11.641 1.00 64.12 179 ALA A CA 1
ATOM 1394 C C . ALA A 1 179 ? 13.204 -6.910 -10.633 1.00 64.12 179 ALA A C 1
ATOM 1396 O O . ALA A 1 179 ? 12.854 -6.954 -9.455 1.00 64.12 179 ALA A O 1
ATOM 1397 N N . ALA A 1 180 ? 14.048 -5.976 -11.082 1.00 65.38 180 ALA A N 1
ATOM 1398 C CA . ALA A 1 180 ? 14.647 -4.953 -10.224 1.00 65.38 180 ALA A CA 1
ATOM 1399 C C . ALA A 1 180 ? 13.590 -4.023 -9.608 1.00 65.38 180 ALA A C 1
ATOM 1401 O O . ALA A 1 180 ? 13.640 -3.739 -8.412 1.00 65.38 180 ALA A O 1
ATOM 1402 N N . SER A 1 181 ? 12.592 -3.603 -10.388 1.00 63.97 181 SER A N 1
ATOM 1403 C CA . SER A 1 181 ? 11.465 -2.810 -9.896 1.00 63.97 181 SER A CA 1
ATOM 1404 C C . SER A 1 181 ? 10.579 -3.598 -8.933 1.00 63.97 181 SER A C 1
ATOM 1406 O O . SER A 1 181 ? 10.160 -3.049 -7.917 1.00 63.97 181 SER A O 1
ATOM 1408 N N . GLY A 1 182 ? 10.344 -4.888 -9.188 1.00 63.50 182 GLY A N 1
ATOM 1409 C CA . GLY A 1 182 ? 9.642 -5.778 -8.262 1.00 63.50 182 GLY A CA 1
ATOM 1410 C C . GLY A 1 182 ? 10.366 -5.904 -6.920 1.00 63.50 182 GLY A C 1
ATOM 1411 O O . GLY A 1 182 ? 9.754 -5.738 -5.866 1.00 63.50 182 GLY A O 1
ATOM 1412 N N . VAL A 1 183 ? 11.688 -6.105 -6.938 1.00 69.31 183 VAL A N 1
ATOM 1413 C CA . VAL A 1 183 ? 12.511 -6.123 -5.717 1.00 69.31 183 VAL A CA 1
ATOM 1414 C C . VAL A 1 183 ? 12.482 -4.758 -5.020 1.00 69.31 183 VAL A C 1
ATOM 1416 O O . VAL A 1 183 ? 12.323 -4.701 -3.801 1.00 69.31 183 VAL A O 1
ATOM 1419 N N . GLY A 1 184 ? 12.571 -3.655 -5.769 1.00 65.25 184 GLY A N 1
ATOM 1420 C CA . GLY A 1 184 ? 12.486 -2.295 -5.230 1.00 65.25 184 GLY A CA 1
ATOM 1421 C C . GLY A 1 184 ? 11.163 -2.017 -4.513 1.00 65.25 184 GLY A C 1
ATOM 1422 O O . GLY A 1 184 ? 11.166 -1.513 -3.389 1.00 65.25 184 GLY A O 1
ATOM 1423 N N . LEU A 1 185 ? 10.036 -2.420 -5.106 1.00 69.25 185 LEU A N 1
ATOM 1424 C CA . LEU A 1 185 ? 8.704 -2.323 -4.498 1.00 69.25 185 LEU A CA 1
ATOM 1425 C C . LEU A 1 185 ? 8.624 -3.121 -3.190 1.00 69.25 185 LEU A C 1
ATOM 1427 O O . LEU A 1 185 ? 8.219 -2.581 -2.158 1.00 69.25 185 LEU A O 1
ATOM 1431 N N . VAL A 1 186 ? 9.092 -4.373 -3.210 1.00 68.50 186 VAL A N 1
ATOM 1432 C CA . VAL A 1 186 ? 9.122 -5.261 -2.037 1.00 68.50 186 VAL A CA 1
ATOM 1433 C C . VAL A 1 186 ? 9.970 -4.674 -0.905 1.00 68.50 186 VAL A C 1
ATOM 1435 O O . VAL A 1 186 ? 9.574 -4.726 0.267 1.00 68.50 186 VAL A O 1
ATOM 1438 N N . CYS A 1 187 ? 11.128 -4.101 -1.244 1.00 71.19 187 CYS A N 1
ATOM 1439 C CA . CYS A 1 187 ? 12.033 -3.452 -0.300 1.00 71.19 187 CYS A CA 1
ATOM 1440 C C . CYS A 1 187 ? 11.443 -2.162 0.277 1.00 71.19 187 CYS A C 1
ATOM 1442 O O . CYS A 1 187 ? 11.566 -1.942 1.480 1.00 71.19 187 CYS A O 1
ATOM 1444 N N . SER A 1 188 ? 10.774 -1.347 -0.542 1.00 68.81 188 SER A N 1
ATOM 1445 C CA . SER A 1 188 ? 10.133 -0.095 -0.121 1.00 68.81 188 SER A CA 1
ATOM 1446 C C . SER A 1 188 ? 8.974 -0.344 0.849 1.00 68.81 188 SER A C 1
ATOM 1448 O O . SER A 1 188 ? 9.005 0.132 1.986 1.00 68.81 188 SER A O 1
ATOM 1450 N N . GLN A 1 189 ? 8.008 -1.186 0.459 1.00 67.88 189 GLN A N 1
ATOM 1451 C CA . GLN A 1 189 ? 6.856 -1.545 1.299 1.00 67.88 189 GLN A CA 1
ATOM 1452 C C . GLN A 1 189 ? 7.302 -2.178 2.617 1.00 67.88 189 GLN A C 1
ATOM 1454 O O . GLN A 1 189 ? 6.874 -1.786 3.704 1.00 67.88 189 GLN A O 1
ATOM 1459 N N . GLY A 1 190 ? 8.227 -3.134 2.529 1.00 68.81 190 GLY A N 1
ATOM 1460 C CA . GLY A 1 190 ? 8.785 -3.764 3.707 1.00 68.81 190 GLY A CA 1
ATOM 1461 C C . GLY A 1 190 ? 9.577 -2.790 4.591 1.00 68.81 190 GLY A C 1
ATOM 1462 O O . GLY A 1 190 ? 9.535 -2.894 5.819 1.00 68.81 190 GLY A O 1
ATOM 1463 N N . GLY A 1 191 ? 10.340 -1.873 3.999 1.00 73.19 191 GLY A N 1
ATOM 1464 C CA . GLY A 1 191 ? 11.146 -0.897 4.729 1.00 73.19 191 GLY A CA 1
ATOM 1465 C C . GLY A 1 191 ? 10.257 0.021 5.558 1.00 73.19 191 GLY A C 1
ATOM 1466 O O . GLY A 1 191 ? 10.486 0.177 6.756 1.00 73.19 191 GLY A O 1
ATOM 1467 N N . PHE A 1 192 ? 9.189 0.527 4.940 1.00 74.06 192 PHE A N 1
ATOM 1468 C CA . PHE A 1 192 ? 8.187 1.354 5.602 1.00 74.06 192 PHE A CA 1
ATOM 1469 C C . PHE A 1 192 ? 7.485 0.609 6.745 1.00 74.06 192 PHE A C 1
ATOM 1471 O O . PHE A 1 192 ? 7.455 1.101 7.872 1.00 74.06 192 PHE A O 1
ATOM 1478 N N . TYR A 1 193 ? 7.016 -0.620 6.498 1.00 77.50 193 TYR A N 1
ATOM 1479 C CA . TYR A 1 193 ? 6.396 -1.456 7.532 1.00 77.50 193 TYR A CA 1
ATOM 1480 C C . TYR A 1 193 ? 7.316 -1.661 8.746 1.00 77.50 193 TYR A C 1
ATOM 1482 O O . TYR A 1 193 ? 6.896 -1.469 9.886 1.00 77.50 193 TYR A O 1
ATOM 1490 N N . ASN A 1 194 ? 8.590 -1.995 8.513 1.00 79.12 194 ASN A N 1
ATOM 1491 C CA . ASN A 1 194 ? 9.556 -2.208 9.592 1.00 79.12 194 ASN A CA 1
ATOM 1492 C C . ASN A 1 194 ? 9.894 -0.922 10.349 1.00 79.12 194 ASN A C 1
ATOM 1494 O O . ASN A 1 194 ? 10.128 -0.983 11.554 1.00 79.12 194 ASN A O 1
ATOM 1498 N N . LEU A 1 195 ? 9.926 0.225 9.666 1.00 81.31 195 LEU A N 1
ATOM 1499 C CA . LEU A 1 195 ? 10.139 1.522 10.301 1.00 81.31 195 LEU A CA 1
ATOM 1500 C C . LEU A 1 195 ? 8.987 1.843 11.262 1.00 81.31 195 LEU A C 1
ATOM 1502 O O . LEU A 1 195 ? 9.231 2.158 12.427 1.00 81.31 195 LEU A O 1
ATOM 1506 N N . CYS A 1 196 ? 7.739 1.694 10.807 1.00 79.94 196 CYS A N 1
ATOM 1507 C CA . CYS A 1 196 ? 6.556 1.872 11.650 1.00 79.94 196 CYS A CA 1
ATOM 1508 C C . CYS A 1 196 ? 6.552 0.895 12.833 1.00 79.94 196 CYS A C 1
ATOM 1510 O O . CYS A 1 196 ? 6.324 1.312 13.971 1.00 79.94 196 CYS A O 1
ATOM 1512 N N . ALA A 1 197 ? 6.876 -0.378 12.588 1.00 79.06 197 ALA A N 1
ATOM 1513 C CA . ALA A 1 197 ? 6.974 -1.397 13.627 1.00 79.06 197 ALA A CA 1
ATOM 1514 C C . ALA A 1 197 ? 8.043 -1.054 14.676 1.00 79.06 197 ALA A C 1
ATOM 1516 O O . ALA A 1 197 ? 7.787 -1.115 15.880 1.00 79.06 197 ALA A O 1
ATOM 1517 N N . PHE A 1 198 ? 9.232 -0.637 14.227 1.00 81.12 198 PHE A N 1
ATOM 1518 C CA . PHE A 1 198 ? 10.330 -0.229 15.098 1.00 81.12 198 PHE A CA 1
ATOM 1519 C C . PHE A 1 198 ? 9.932 0.966 15.964 1.00 81.12 198 PHE A C 1
ATOM 1521 O O . PHE A 1 198 ? 10.054 0.890 17.184 1.00 81.12 198 PHE A O 1
ATOM 1528 N N . VAL A 1 199 ? 9.411 2.042 15.363 1.00 82.50 199 VAL A N 1
ATOM 1529 C CA . VAL A 1 199 ? 8.990 3.249 16.093 1.00 82.50 199 VAL A CA 1
ATOM 1530 C C . VAL A 1 199 ? 7.881 2.915 17.093 1.00 82.50 199 VAL A C 1
ATOM 1532 O O . VAL A 1 199 ? 7.972 3.309 18.255 1.00 82.50 199 VAL A O 1
ATOM 1535 N N . SER A 1 200 ? 6.879 2.132 16.685 1.00 80.12 200 SER A N 1
ATOM 1536 C CA . SER A 1 200 ? 5.757 1.722 17.538 1.00 80.12 200 SER A CA 1
ATOM 1537 C C . SER A 1 200 ? 6.216 0.933 18.772 1.00 80.12 200 SER A C 1
ATOM 1539 O O . SER A 1 200 ? 5.865 1.272 19.909 1.00 80.12 200 SER A O 1
ATOM 1541 N N . VAL A 1 201 ? 7.074 -0.075 18.580 1.00 79.94 201 VAL A N 1
ATOM 1542 C CA . VAL A 1 201 ? 7.596 -0.908 19.674 1.00 79.94 201 VAL A CA 1
ATOM 1543 C C . VAL A 1 201 ? 8.642 -0.158 20.512 1.00 79.94 201 VAL A C 1
ATOM 1545 O O . VAL A 1 201 ? 8.716 -0.344 21.733 1.00 79.94 201 VAL A O 1
ATOM 1548 N N . PHE A 1 202 ? 9.439 0.733 19.915 1.00 81.06 202 PHE A N 1
ATOM 1549 C CA . PHE A 1 202 ? 10.397 1.593 20.622 1.00 81.06 202 PHE A CA 1
ATOM 1550 C C . PHE A 1 202 ? 9.688 2.604 21.538 1.00 81.06 202 PHE A C 1
ATOM 1552 O O . PHE A 1 202 ? 10.037 2.720 22.715 1.00 81.06 202 PHE A O 1
ATOM 1559 N N . MET A 1 203 ? 8.621 3.239 21.051 1.00 80.50 203 MET A N 1
ATOM 1560 C CA . MET A 1 203 ? 7.803 4.188 21.816 1.00 80.50 203 MET A CA 1
ATOM 1561 C C . MET A 1 203 ? 6.840 3.520 22.815 1.00 80.50 203 MET A C 1
ATOM 1563 O O . MET A 1 203 ? 6.181 4.213 23.589 1.00 80.50 203 MET A O 1
ATOM 1567 N N . ARG A 1 204 ? 6.785 2.178 22.859 1.00 75.19 204 ARG A N 1
ATOM 1568 C CA . ARG A 1 204 ? 5.866 1.381 23.702 1.00 75.19 204 ARG A CA 1
ATOM 1569 C C . ARG A 1 204 ? 4.382 1.630 23.383 1.00 75.19 204 ARG A C 1
ATOM 1571 O O . ARG A 1 204 ? 3.541 1.612 24.284 1.00 75.19 204 ARG A O 1
ATOM 1578 N N . TRP A 1 205 ? 4.066 1.887 22.115 1.00 71.62 205 TRP A N 1
ATOM 1579 C CA . TRP A 1 205 ? 2.691 2.071 21.639 1.00 71.62 205 TRP A CA 1
ATOM 1580 C C . TRP A 1 205 ? 2.054 0.776 21.129 1.00 71.62 205 TRP A C 1
ATOM 1582 O O . TRP A 1 205 ? 0.841 0.639 21.248 1.00 71.62 205 TRP A O 1
ATOM 1592 N N . GLY A 1 206 ? 2.858 -0.174 20.644 1.00 68.25 206 GLY A N 1
ATOM 1593 C CA . GLY A 1 206 ? 2.425 -1.517 20.247 1.00 68.25 206 GLY A CA 1
ATOM 1594 C C . GLY A 1 206 ? 3.366 -2.607 20.760 1.00 68.25 206 GLY A C 1
ATOM 1595 O O . GLY A 1 206 ? 4.501 -2.330 21.166 1.00 68.25 206 GLY A O 1
ATOM 1596 N N . GLU A 1 207 ? 2.887 -3.847 20.761 1.00 74.50 207 GLU A N 1
ATOM 1597 C CA . GLU A 1 207 ? 3.650 -5.026 21.170 1.00 74.50 207 GLU A CA 1
ATOM 1598 C C . GLU A 1 207 ? 4.239 -5.744 19.942 1.00 74.50 207 GLU A C 1
ATOM 1600 O O . GLU A 1 207 ? 3.662 -5.679 18.860 1.00 74.50 207 GLU A O 1
ATOM 1605 N N . PRO A 1 208 ? 5.374 -6.461 20.059 1.00 71.75 208 PRO A N 1
ATOM 1606 C CA . PRO A 1 208 ? 5.979 -7.182 18.928 1.00 71.75 208 PRO A CA 1
ATOM 1607 C C . PRO A 1 208 ? 5.025 -8.145 18.203 1.00 71.75 208 PRO A C 1
ATOM 1609 O O . PRO A 1 208 ? 5.144 -8.357 17.000 1.00 71.75 208 PRO A O 1
ATOM 1612 N N . GLN A 1 209 ? 4.064 -8.712 18.933 1.00 71.88 209 GLN A N 1
ATOM 1613 C CA . GLN A 1 209 ? 3.039 -9.609 18.393 1.00 71.88 209 GLN A CA 1
ATOM 1614 C C . GLN A 1 209 ? 2.049 -8.915 17.444 1.00 71.88 209 GLN A C 1
ATOM 1616 O O . GLN A 1 209 ? 1.468 -9.583 16.594 1.00 71.88 209 GLN A O 1
ATOM 1621 N N . ASP A 1 210 ? 1.911 -7.588 17.538 1.00 72.12 210 ASP A N 1
ATOM 1622 C CA . ASP A 1 210 ? 1.087 -6.779 16.633 1.00 72.12 210 ASP A CA 1
ATOM 1623 C C . ASP A 1 210 ? 1.761 -6.576 15.260 1.00 72.12 210 ASP A C 1
ATOM 1625 O O . ASP A 1 210 ? 1.149 -6.029 14.345 1.00 72.12 210 ASP A O 1
ATOM 1629 N N . TRP A 1 211 ? 3.018 -7.014 15.090 1.00 74.50 211 TRP A N 1
ATOM 1630 C CA . TRP A 1 211 ? 3.830 -6.774 13.890 1.00 74.50 211 TRP A CA 1
ATOM 1631 C C . TRP A 1 211 ? 4.417 -8.069 13.289 1.00 74.50 211 TRP A C 1
ATOM 1633 O O . TRP A 1 211 ? 5.639 -8.241 13.234 1.00 74.50 211 TRP A O 1
ATOM 1643 N N . PRO A 1 212 ? 3.582 -9.004 12.800 1.00 75.50 212 PRO A N 1
ATOM 1644 C CA . PRO A 1 212 ? 4.037 -10.227 12.141 1.00 75.50 212 PRO A CA 1
ATOM 1645 C C . PRO A 1 212 ? 4.789 -9.932 10.826 1.00 75.50 212 PRO A C 1
ATOM 1647 O O . PRO A 1 212 ? 4.665 -8.840 10.266 1.00 75.50 212 PRO A O 1
ATOM 1650 N N . PRO A 1 213 ? 5.544 -10.900 10.274 1.00 66.62 213 PRO A N 1
ATOM 1651 C CA . PRO A 1 213 ? 6.223 -10.756 8.985 1.00 66.62 213 PRO A CA 1
ATOM 1652 C C . PRO A 1 213 ? 5.296 -10.271 7.862 1.00 66.62 213 PRO A C 1
ATOM 1654 O O . PRO A 1 213 ? 4.181 -10.771 7.704 1.00 66.62 213 PRO A O 1
ATOM 1657 N N . PHE A 1 214 ? 5.763 -9.309 7.057 1.00 60.88 214 PHE A N 1
ATOM 1658 C CA . PHE A 1 214 ? 4.937 -8.659 6.030 1.00 60.88 214 PHE A CA 1
ATOM 1659 C C . PHE A 1 214 ? 4.481 -9.608 4.903 1.00 60.88 214 PHE A C 1
ATOM 1661 O O . PHE A 1 214 ? 3.392 -9.442 4.369 1.00 60.88 214 PHE A O 1
ATOM 1668 N N . TYR A 1 215 ? 5.241 -10.649 4.574 1.00 56.94 215 TYR A N 1
ATOM 1669 C CA . TYR A 1 215 ? 4.818 -11.649 3.588 1.00 56.94 215 TYR A CA 1
ATOM 1670 C C . TYR A 1 215 ? 4.390 -12.940 4.295 1.00 56.94 215 TYR A C 1
ATOM 1672 O O . TYR A 1 215 ? 5.086 -13.413 5.194 1.00 56.94 215 TYR A O 1
ATOM 1680 N N . GLY A 1 216 ? 3.226 -13.476 3.913 1.00 53.72 216 GLY A N 1
ATOM 1681 C CA . GLY A 1 216 ? 2.715 -14.773 4.366 1.00 53.72 216 GLY A CA 1
ATOM 1682 C C . GLY A 1 216 ? 3.066 -15.916 3.404 1.00 53.72 216 GLY A C 1
ATOM 1683 O O . GLY A 1 216 ? 3.739 -15.715 2.395 1.00 53.72 216 GLY A O 1
ATOM 1684 N N . SER A 1 217 ? 2.595 -17.125 3.713 1.00 44.31 217 SER A N 1
ATOM 1685 C CA . SER A 1 217 ? 2.671 -18.286 2.814 1.00 44.31 217 SER A CA 1
ATOM 1686 C C . SER A 1 217 ? 1.794 -18.068 1.570 1.00 44.31 217 SER A C 1
ATOM 1688 O O . SER A 1 217 ? 0.600 -17.817 1.706 1.00 44.31 217 SER A O 1
ATOM 1690 N N . LEU A 1 218 ? 2.366 -18.203 0.365 1.00 40.62 218 LEU A N 1
ATOM 1691 C CA . LEU A 1 218 ? 1.678 -18.018 -0.930 1.00 40.62 218 LEU A CA 1
ATOM 1692 C C . LEU A 1 218 ? 0.638 -19.106 -1.262 1.00 40.62 218 LEU A C 1
ATOM 1694 O O . LEU A 1 218 ? -0.031 -19.024 -2.285 1.00 40.62 218 LEU A O 1
ATOM 1698 N N . LEU A 1 219 ? 0.517 -20.146 -0.437 1.00 41.03 219 LEU A N 1
ATOM 1699 C CA . LEU A 1 219 ? -0.235 -21.359 -0.777 1.00 41.03 219 LEU A CA 1
ATOM 1700 C C . LEU A 1 219 ? -1.716 -21.334 -0.384 1.00 41.03 219 LEU A C 1
ATOM 1702 O O . LEU A 1 219 ? -2.425 -22.290 -0.684 1.00 41.03 219 LEU A O 1
ATOM 1706 N N . GLU A 1 220 ? -2.204 -20.284 0.277 1.00 48.47 220 GLU A N 1
ATOM 1707 C CA . GLU A 1 220 ? -3.550 -20.310 0.860 1.00 48.47 220 GLU A CA 1
ATOM 1708 C C . GLU A 1 220 ? -4.279 -18.970 0.723 1.00 48.47 220 GLU A C 1
ATOM 1710 O O . GLU A 1 220 ? -4.479 -18.240 1.693 1.00 48.47 220 GLU A O 1
ATOM 1715 N N . ALA A 1 221 ? -4.724 -18.672 -0.498 1.00 47.69 221 ALA A N 1
ATOM 1716 C CA . ALA A 1 221 ? -5.798 -17.718 -0.743 1.00 47.69 221 ALA A CA 1
ATOM 1717 C C . ALA A 1 221 ? -7.087 -18.502 -1.023 1.00 47.69 221 ALA A C 1
ATOM 1719 O O . ALA A 1 221 ? -7.175 -19.268 -1.981 1.00 47.69 221 ALA A O 1
ATOM 1720 N N . TYR A 1 222 ? -8.087 -18.346 -0.160 1.00 44.69 222 TYR A N 1
ATOM 1721 C CA . TYR A 1 222 ? -9.435 -18.852 -0.407 1.00 44.69 222 TYR A CA 1
ATOM 1722 C C . TYR A 1 222 ? -10.311 -17.712 -0.944 1.00 44.69 222 TYR A C 1
ATOM 1724 O O . TYR A 1 222 ? -10.129 -16.568 -0.524 1.00 44.69 222 TYR A O 1
ATOM 1732 N N . ASN A 1 223 ? -11.335 -18.091 -1.726 1.00 54.88 223 ASN A N 1
ATOM 1733 C CA . ASN A 1 223 ? -12.672 -17.472 -1.833 1.00 54.88 223 ASN A CA 1
ATOM 1734 C C . ASN A 1 223 ? -13.030 -16.762 -3.183 1.00 54.88 223 ASN A C 1
ATOM 1736 O O . ASN A 1 223 ? -12.157 -16.510 -4.012 1.00 54.88 223 ASN A O 1
ATOM 1740 N N . PRO A 1 224 ? -14.341 -16.571 -3.475 1.00 57.62 224 PRO A N 1
ATOM 1741 C CA . PRO A 1 224 ? -14.951 -16.543 -4.804 1.00 57.62 224 PRO A CA 1
ATOM 1742 C C . PRO A 1 224 ? -14.583 -15.305 -5.611 1.00 57.62 224 PRO A C 1
ATOM 1744 O O . PRO A 1 224 ? -14.310 -14.239 -5.068 1.00 57.62 224 PRO A O 1
ATOM 1747 N N . TYR A 1 225 ? -14.686 -15.432 -6.931 1.00 64.19 225 TYR A N 1
ATOM 1748 C CA . TYR A 1 225 ? -14.276 -14.430 -7.918 1.00 64.19 225 TYR A CA 1
ATOM 1749 C C . TYR A 1 225 ? -14.732 -12.996 -7.652 1.00 64.19 225 TYR A C 1
ATOM 1751 O O . TYR A 1 225 ? -13.980 -12.067 -7.927 1.00 64.19 225 TYR A O 1
ATOM 1759 N N . ALA A 1 226 ? -15.912 -12.799 -7.061 1.00 63.69 226 ALA A N 1
ATOM 1760 C CA . ALA A 1 226 ? -16.388 -11.472 -6.677 1.00 63.69 226 ALA A CA 1
ATOM 1761 C C . ALA A 1 226 ? -15.479 -10.790 -5.635 1.00 63.69 226 ALA A C 1
ATOM 1763 O O . ALA A 1 226 ? -15.222 -9.596 -5.733 1.00 63.69 226 ALA A O 1
ATOM 1764 N N . GLN A 1 227 ? -14.945 -11.539 -4.667 1.00 66.56 227 GLN A N 1
ATOM 1765 C CA . GLN A 1 227 ? -14.028 -11.000 -3.662 1.00 66.56 227 GLN A CA 1
ATOM 1766 C C . GLN A 1 227 ? -12.663 -10.664 -4.264 1.00 66.56 227 GLN A C 1
ATOM 1768 O O . GLN A 1 227 ? -12.109 -9.618 -3.943 1.00 66.56 227 GLN A O 1
ATOM 1773 N N . ILE A 1 228 ? -12.157 -11.490 -5.187 1.00 72.06 228 ILE A N 1
ATOM 1774 C CA . ILE A 1 228 ? -10.912 -11.210 -5.921 1.00 72.06 228 ILE A CA 1
ATOM 1775 C C . ILE A 1 228 ? -11.052 -9.890 -6.691 1.00 72.06 228 ILE A C 1
ATOM 1777 O O . ILE A 1 228 ? -10.215 -9.003 -6.555 1.00 72.06 228 ILE A O 1
ATOM 1781 N N . GLN A 1 229 ? -12.151 -9.709 -7.423 1.00 72.62 229 GL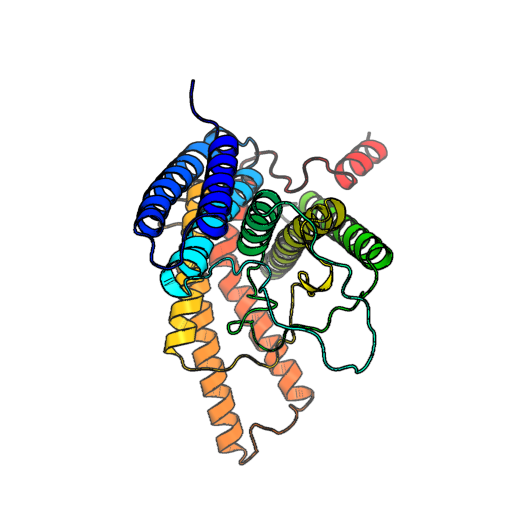N A N 1
ATOM 1782 C CA . GLN A 1 229 ? -12.404 -8.479 -8.176 1.00 72.62 229 GLN A CA 1
ATOM 1783 C C . GLN A 1 229 ? -12.521 -7.244 -7.271 1.00 72.62 229 GLN A C 1
ATOM 1785 O O . GLN A 1 229 ? -11.956 -6.201 -7.586 1.00 72.62 229 GLN A O 1
ATOM 1790 N N . VAL A 1 230 ? -13.188 -7.353 -6.117 1.00 73.00 230 VAL A N 1
ATOM 1791 C CA . VAL A 1 230 ? -13.292 -6.242 -5.154 1.00 73.00 230 VAL A CA 1
ATOM 1792 C C . VAL A 1 230 ? -11.929 -5.885 -4.552 1.00 73.00 230 VAL A C 1
ATOM 1794 O O . VAL A 1 230 ? -11.595 -4.704 -4.458 1.00 73.00 230 VAL A O 1
ATOM 1797 N N . VAL A 1 231 ? -11.115 -6.877 -4.182 1.00 79.31 231 VAL A N 1
ATOM 1798 C CA . VAL A 1 231 ? -9.778 -6.654 -3.603 1.00 79.31 231 VAL A CA 1
ATOM 1799 C C . VAL A 1 231 ? -8.840 -5.996 -4.614 1.00 79.31 231 VAL A C 1
ATOM 1801 O O . VAL A 1 231 ? -8.246 -4.958 -4.320 1.00 79.31 231 VAL A O 1
ATOM 1804 N N . PHE A 1 232 ? -8.735 -6.552 -5.821 1.00 83.75 232 PHE A N 1
ATOM 1805 C CA . PHE A 1 232 ? -7.877 -5.991 -6.865 1.00 83.75 232 PHE A CA 1
ATOM 1806 C C . PHE A 1 232 ? -8.413 -4.667 -7.410 1.00 83.75 232 PHE A C 1
ATOM 1808 O O . PHE A 1 232 ? -7.616 -3.787 -7.711 1.00 83.75 232 PHE A O 1
ATOM 1815 N N . GLY A 1 233 ? -9.733 -4.476 -7.467 1.00 81.88 233 GLY A N 1
ATOM 1816 C CA . GLY A 1 233 ? -10.349 -3.197 -7.821 1.00 81.88 233 GLY A CA 1
ATOM 1817 C C . GLY A 1 233 ? -10.065 -2.101 -6.790 1.00 81.88 233 GLY A C 1
ATOM 1818 O O . GLY A 1 233 ? -9.720 -0.979 -7.153 1.00 81.88 233 GLY A O 1
ATO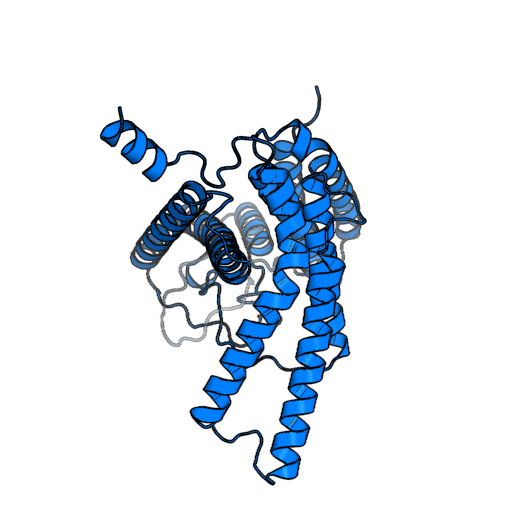M 1819 N N . THR A 1 234 ? -10.118 -2.430 -5.497 1.00 80.44 234 THR A N 1
ATOM 1820 C CA . THR A 1 234 ? -9.745 -1.492 -4.424 1.00 80.44 234 THR A CA 1
ATOM 1821 C C . THR A 1 234 ? -8.252 -1.167 -4.491 1.00 80.44 234 THR A C 1
ATOM 1823 O O . THR A 1 234 ? -7.864 -0.005 -4.403 1.00 80.44 234 THR A O 1
ATOM 1826 N N . SER A 1 235 ? -7.405 -2.174 -4.729 1.00 84.75 235 SER A N 1
ATOM 1827 C CA . SER A 1 235 ? -5.964 -1.980 -4.921 1.00 84.75 235 SER A CA 1
ATOM 1828 C C . SER A 1 235 ? -5.652 -1.114 -6.146 1.00 84.75 235 SER A C 1
ATOM 1830 O O . SER A 1 235 ? -4.819 -0.214 -6.054 1.00 84.75 235 SER A O 1
ATOM 1832 N N . ALA A 1 236 ? -6.361 -1.330 -7.258 1.00 86.50 236 ALA A N 1
ATOM 1833 C CA . ALA A 1 236 ? -6.269 -0.528 -8.474 1.00 86.50 236 ALA A CA 1
ATOM 1834 C C . ALA A 1 236 ? -6.590 0.942 -8.200 1.00 86.50 236 ALA A C 1
ATOM 1836 O O . ALA A 1 236 ? -5.848 1.819 -8.633 1.00 86.50 236 ALA A O 1
ATOM 1837 N N . LEU A 1 237 ? -7.668 1.206 -7.456 1.00 86.62 237 LEU A N 1
ATOM 1838 C CA . LEU A 1 237 ? -8.078 2.560 -7.099 1.00 86.62 237 LEU A CA 1
ATOM 1839 C C . LEU A 1 237 ? -7.045 3.247 -6.198 1.00 86.62 237 LEU A C 1
ATOM 1841 O O . LEU A 1 237 ? -6.680 4.389 -6.462 1.00 86.62 237 LEU A O 1
ATOM 1845 N N . ILE A 1 238 ? -6.540 2.555 -5.172 1.00 87.12 238 ILE A N 1
ATOM 1846 C CA . ILE A 1 238 ? -5.513 3.104 -4.276 1.00 87.12 238 ILE A CA 1
ATOM 1847 C C . ILE A 1 238 ? -4.251 3.464 -5.067 1.00 87.12 238 ILE A C 1
ATOM 1849 O O . ILE A 1 238 ? -3.777 4.593 -4.969 1.00 87.12 238 ILE A O 1
ATOM 1853 N N . HIS A 1 239 ? -3.730 2.548 -5.889 1.00 87.88 239 HIS A N 1
ATOM 1854 C CA . HIS A 1 239 ? -2.518 2.803 -6.672 1.00 87.88 239 HIS A CA 1
ATOM 1855 C C . HIS A 1 239 ? -2.732 3.853 -7.767 1.00 87.88 239 HIS A C 1
ATOM 1857 O O . HIS A 1 239 ? -1.848 4.663 -8.006 1.00 87.88 239 HIS A O 1
ATOM 1863 N N . PHE A 1 240 ? -3.921 3.927 -8.364 1.00 87.12 240 PHE A N 1
ATOM 1864 C CA . PHE A 1 240 ? -4.268 5.011 -9.279 1.00 87.12 240 PHE A CA 1
ATOM 1865 C C . PHE A 1 240 ? -4.233 6.385 -8.591 1.00 87.12 240 PHE A C 1
ATOM 1867 O O . PHE A 1 240 ? -3.668 7.329 -9.134 1.00 87.12 240 PHE A O 1
ATOM 1874 N N . LEU A 1 241 ? -4.794 6.512 -7.384 1.00 85.19 241 LEU A N 1
ATOM 1875 C CA . LEU A 1 241 ? -4.749 7.770 -6.626 1.00 85.19 241 LEU A CA 1
ATOM 1876 C C . LEU A 1 241 ? -3.314 8.152 -6.232 1.00 85.19 241 LEU A C 1
ATOM 1878 O O . LEU A 1 241 ? -2.966 9.332 -6.229 1.00 85.19 241 LEU A O 1
ATOM 1882 N N . ILE A 1 242 ? -2.472 7.157 -5.954 1.00 85.00 242 ILE A N 1
ATOM 1883 C CA . ILE A 1 242 ? -1.036 7.334 -5.714 1.00 85.00 242 ILE A CA 1
ATOM 1884 C C . ILE A 1 242 ? -0.318 7.824 -6.983 1.00 85.00 242 ILE A C 1
ATOM 1886 O O . ILE A 1 242 ? 0.471 8.763 -6.925 1.00 85.00 242 ILE A O 1
ATOM 1890 N N . ASP A 1 243 ? -0.638 7.267 -8.150 1.00 84.50 243 ASP A N 1
ATOM 1891 C CA . ASP A 1 243 ? -0.066 7.704 -9.428 1.00 84.50 243 ASP A CA 1
ATOM 1892 C C . ASP A 1 243 ? -0.447 9.157 -9.764 1.00 84.50 243 ASP A C 1
ATOM 1894 O O . ASP A 1 243 ? 0.343 9.934 -10.310 1.00 84.50 243 ASP A O 1
ATOM 1898 N N . VAL A 1 244 ? -1.656 9.570 -9.388 1.00 82.12 244 VAL A N 1
ATOM 1899 C CA . VAL A 1 244 ? -2.091 10.968 -9.494 1.00 82.12 244 VAL A CA 1
ATOM 1900 C C . VAL A 1 244 ? -1.290 11.864 -8.545 1.00 82.12 244 VAL A C 1
ATOM 1902 O O . VAL A 1 244 ? -0.928 12.976 -8.927 1.00 82.12 244 VAL A O 1
ATOM 1905 N N . SER A 1 245 ? -0.922 11.370 -7.357 1.00 79.38 245 SER A N 1
ATOM 1906 C CA . SER A 1 245 ? -0.070 12.091 -6.395 1.00 79.38 245 SER A CA 1
ATOM 1907 C C . SER A 1 245 ? 1.363 12.302 -6.886 1.00 79.38 245 SER A C 1
ATOM 1909 O O . SER A 1 245 ? 2.070 13.155 -6.360 1.00 79.38 245 SER A O 1
ATOM 1911 N N . MET A 1 246 ? 1.806 11.543 -7.890 1.00 74.81 246 MET A N 1
ATOM 1912 C CA . MET A 1 246 ? 3.062 11.776 -8.610 1.00 74.81 246 MET A CA 1
ATOM 1913 C C . MET A 1 246 ? 2.855 12.500 -9.953 1.00 74.81 246 MET A C 1
ATOM 1915 O O . MET A 1 246 ? 3.795 12.655 -10.737 1.00 74.81 246 MET A O 1
ATOM 1919 N N . GLY A 1 247 ? 1.632 12.967 -10.224 1.00 75.69 247 GLY A N 1
ATOM 1920 C CA . GLY A 1 247 ? 1.242 13.750 -11.399 1.00 75.69 247 GLY A CA 1
ATOM 1921 C C . GLY A 1 247 ? 1.284 12.985 -12.708 1.00 75.69 247 GLY A C 1
ATOM 1922 O O . GLY A 1 247 ? 1.512 13.594 -13.760 1.00 75.69 247 GLY A O 1
ATOM 1923 N N . LEU A 1 248 ? 1.109 11.664 -12.664 1.00 82.44 248 LEU A N 1
ATOM 1924 C CA . LEU A 1 248 ? 0.786 10.907 -13.864 1.00 82.44 248 LEU A CA 1
ATOM 1925 C C . LEU A 1 248 ? -0.633 11.257 -14.313 1.00 82.44 248 LEU A C 1
ATOM 1927 O O . LEU A 1 248 ? -1.541 11.448 -13.506 1.00 82.44 248 LEU A O 1
ATOM 1931 N N . SER A 1 249 ? -0.820 11.347 -15.628 1.00 82.00 249 SER A N 1
ATOM 1932 C CA . SER A 1 249 ? -2.152 11.547 -16.188 1.00 82.00 249 SER A CA 1
ATOM 1933 C C . SER A 1 249 ? -2.991 10.279 -16.026 1.00 82.00 249 SER A C 1
ATOM 1935 O O . SER A 1 249 ? -2.456 9.165 -16.006 1.00 82.00 249 SER A O 1
ATOM 1937 N N . PHE A 1 250 ? -4.313 10.439 -15.963 1.00 81.81 250 PHE A N 1
ATOM 1938 C CA . PHE A 1 250 ? -5.231 9.321 -15.742 1.00 81.81 250 PHE A CA 1
ATOM 1939 C C . PHE A 1 250 ? -5.107 8.214 -16.800 1.00 81.81 250 PHE A C 1
ATOM 1941 O O . PHE A 1 250 ? -5.264 7.040 -16.478 1.00 81.81 250 PHE A O 1
ATOM 1948 N N . SER A 1 251 ? -4.781 8.564 -18.047 1.00 78.31 251 SER A N 1
ATOM 1949 C CA . SER A 1 251 ? -4.620 7.608 -19.149 1.00 78.31 251 SER A CA 1
ATOM 1950 C C . SER A 1 251 ? -3.263 6.898 -19.162 1.00 78.31 251 SER A C 1
ATOM 1952 O O . SER A 1 251 ? -3.127 5.874 -19.825 1.00 78.31 251 SER A O 1
ATOM 1954 N N . THR A 1 252 ? -2.261 7.412 -18.440 1.00 80.88 252 THR A N 1
ATOM 1955 C CA . THR A 1 252 ? -0.881 6.894 -18.466 1.00 80.88 252 THR A CA 1
ATOM 1956 C C . THR A 1 252 ? -0.479 6.116 -17.217 1.00 80.88 252 THR A C 1
ATOM 1958 O O . THR A 1 252 ? 0.593 5.532 -17.220 1.00 80.88 252 THR A O 1
ATOM 1961 N N . SER A 1 253 ? -1.286 6.123 -16.151 1.00 84.25 253 SER A N 1
ATOM 1962 C CA . SER A 1 253 ? -0.959 5.457 -14.875 1.00 84.25 253 SER A CA 1
ATOM 1963 C C . SER A 1 253 ? -0.714 3.949 -15.037 1.00 84.25 253 SER A C 1
ATOM 1965 O O . SER A 1 253 ? 0.216 3.398 -14.460 1.00 84.25 253 SER A O 1
ATOM 1967 N N . GLY A 1 254 ? -1.541 3.257 -15.828 1.00 84.88 254 GLY A N 1
ATOM 1968 C CA . GLY A 1 254 ? -1.438 1.804 -15.999 1.00 84.88 254 GLY A CA 1
ATOM 1969 C C . GLY A 1 254 ? -1.805 0.979 -14.752 1.00 84.88 254 GLY A C 1
ATOM 1970 O O . GLY A 1 254 ? -1.930 -0.239 -14.868 1.00 84.88 254 GLY A O 1
ATOM 1971 N N . ALA A 1 255 ? -2.058 1.599 -13.587 1.00 86.56 255 ALA A N 1
ATOM 1972 C CA . ALA A 1 255 ? -2.416 0.903 -12.346 1.00 86.56 255 ALA A CA 1
ATOM 1973 C C . ALA A 1 255 ? -3.693 0.072 -12.502 1.00 86.56 255 ALA A C 1
ATOM 1975 O O . ALA A 1 255 ? -3.692 -1.130 -12.235 1.00 86.56 255 ALA A O 1
ATOM 1976 N N . VAL A 1 256 ? -4.774 0.686 -12.996 1.00 87.44 256 VAL A N 1
ATOM 1977 C CA . VAL A 1 256 ? -6.056 -0.011 -13.194 1.00 87.44 256 VAL A CA 1
ATOM 1978 C C . VAL A 1 256 ? -5.891 -1.194 -14.141 1.00 87.44 256 VAL A C 1
ATOM 1980 O O . VAL A 1 256 ? -6.345 -2.294 -13.838 1.00 87.44 256 VAL A O 1
ATOM 1983 N N . GLN A 1 257 ? -5.169 -0.993 -15.247 1.00 87.81 257 GLN A N 1
ATOM 1984 C CA . GLN A 1 257 ? -4.863 -2.062 -16.190 1.00 87.81 257 GLN A CA 1
ATOM 1985 C C . GLN A 1 257 ? -4.112 -3.203 -15.497 1.00 87.81 257 GLN A C 1
ATOM 1987 O O . GLN A 1 257 ? -4.534 -4.351 -15.603 1.00 87.81 257 GLN A O 1
ATOM 1992 N N . PHE A 1 258 ? -3.036 -2.914 -14.766 1.00 88.06 258 PHE A N 1
ATOM 1993 C CA . PHE A 1 258 ? -2.216 -3.934 -14.121 1.00 88.06 258 PHE A CA 1
ATOM 1994 C C . PHE A 1 258 ? -2.989 -4.723 -13.062 1.00 88.06 258 PHE A C 1
ATOM 1996 O O . PHE A 1 258 ? -3.084 -5.945 -13.176 1.00 88.06 258 PHE A O 1
ATOM 2003 N N . PHE A 1 259 ? -3.576 -4.049 -12.070 1.00 89.12 259 PHE A N 1
ATOM 2004 C CA . PHE A 1 259 ? -4.237 -4.709 -10.940 1.00 89.12 259 PHE A CA 1
ATOM 2005 C C . PHE A 1 259 ? -5.494 -5.476 -11.364 1.00 89.12 259 PHE A C 1
ATOM 2007 O O . PHE A 1 259 ? -5.689 -6.606 -10.919 1.00 89.12 259 PHE A O 1
ATOM 2014 N N . CYS A 1 260 ? -6.312 -4.938 -12.274 1.00 86.56 260 CYS A N 1
ATOM 2015 C CA . CYS A 1 260 ? -7.451 -5.692 -12.802 1.00 86.56 260 CYS A CA 1
ATOM 2016 C C . CYS A 1 260 ? -6.993 -6.901 -13.633 1.00 86.56 260 CYS A C 1
ATOM 2018 O O . CYS A 1 260 ? -7.593 -7.969 -13.532 1.00 86.56 260 CYS A O 1
ATOM 2020 N N . THR A 1 261 ? -5.902 -6.778 -14.397 1.00 88.62 261 THR A N 1
ATOM 2021 C CA . THR A 1 261 ? -5.329 -7.905 -15.156 1.00 88.62 261 THR A CA 1
ATOM 2022 C C . THR A 1 261 ? -4.820 -9.014 -14.227 1.00 88.62 261 THR A C 1
ATOM 2024 O O . THR A 1 261 ? -5.026 -10.183 -14.538 1.00 88.62 261 THR A O 1
ATOM 2027 N N . GLN A 1 262 ? -4.258 -8.681 -13.053 1.00 88.19 262 GLN A N 1
ATOM 2028 C CA . GLN A 1 262 ? -3.896 -9.683 -12.033 1.00 88.19 262 GLN A CA 1
ATOM 2029 C C . GLN A 1 262 ? -5.121 -10.456 -11.516 1.00 88.19 262 GLN A C 1
ATOM 2031 O O . GLN A 1 262 ? -5.062 -11.671 -11.344 1.00 88.19 262 GLN A O 1
ATOM 2036 N N . ALA A 1 263 ? -6.249 -9.774 -11.287 1.00 83.50 263 ALA A N 1
ATOM 2037 C CA . ALA A 1 263 ? -7.482 -10.445 -10.876 1.00 83.50 263 ALA A CA 1
ATOM 2038 C C . ALA A 1 263 ? -7.960 -11.453 -11.926 1.00 83.50 263 ALA A C 1
ATOM 2040 O O . ALA A 1 263 ? -8.305 -12.577 -11.569 1.00 83.50 263 ALA A O 1
ATOM 2041 N N . PHE A 1 264 ? -7.964 -11.077 -13.208 1.00 83.62 264 PHE A N 1
ATOM 2042 C CA . PHE A 1 264 ? -8.344 -11.996 -14.284 1.00 83.62 264 PHE A CA 1
ATOM 2043 C C . PHE A 1 264 ? -7.385 -13.180 -14.413 1.00 83.62 264 PHE A C 1
ATOM 2045 O O . PHE A 1 264 ? -7.842 -14.303 -14.615 1.00 83.62 264 PHE A O 1
ATOM 2052 N N . ASP A 1 265 ? -6.086 -12.953 -14.248 1.00 86.25 265 ASP A N 1
ATOM 2053 C CA . ASP A 1 265 ? -5.080 -14.012 -14.295 1.00 86.25 265 ASP A CA 1
ATOM 2054 C C . ASP A 1 265 ? -5.297 -15.071 -13.217 1.00 86.25 265 ASP A C 1
ATOM 2056 O O . ASP A 1 265 ? -5.411 -16.251 -13.535 1.00 86.25 265 ASP A O 1
ATOM 2060 N N . LEU A 1 266 ? -5.516 -14.657 -11.966 1.00 84.31 266 LEU A N 1
ATOM 2061 C CA . LEU A 1 266 ? -5.829 -15.585 -10.874 1.00 84.31 266 LEU A CA 1
ATOM 2062 C C . LEU A 1 266 ? -7.107 -16.396 -11.139 1.00 84.31 266 LEU A C 1
ATOM 2064 O O . LEU A 1 266 ? -7.199 -17.564 -10.757 1.00 84.31 266 LEU A O 1
ATOM 2068 N N . MET A 1 267 ? -8.102 -15.802 -11.808 1.00 82.38 267 MET A N 1
ATOM 2069 C CA . MET A 1 267 ? -9.318 -16.515 -12.217 1.00 82.38 267 MET A CA 1
ATOM 2070 C C . MET A 1 267 ? -9.031 -17.573 -13.288 1.00 82.38 267 MET A C 1
ATOM 2072 O O . MET A 1 267 ? -9.574 -18.680 -13.219 1.00 82.38 267 MET A O 1
ATOM 2076 N N . ILE A 1 268 ? -8.191 -17.236 -14.271 1.00 85.12 268 ILE A N 1
ATOM 2077 C CA . ILE A 1 268 ? -7.766 -18.139 -15.346 1.00 85.12 268 ILE A CA 1
ATOM 2078 C C . ILE A 1 268 ? -6.897 -19.263 -14.779 1.00 85.12 268 ILE A C 1
ATOM 2080 O O . ILE A 1 268 ? -7.124 -20.424 -15.115 1.00 85.12 268 ILE A O 1
ATOM 2084 N N . GLU A 1 269 ? -5.961 -18.950 -13.884 1.00 87.06 269 GLU A N 1
ATOM 2085 C CA . GLU A 1 269 ? -5.102 -19.924 -13.215 1.00 87.06 269 GLU A CA 1
ATOM 2086 C C . GLU A 1 269 ? -5.937 -20.924 -12.405 1.00 87.06 269 GLU A C 1
ATOM 2088 O O . GLU A 1 269 ? -5.792 -22.135 -12.580 1.00 87.06 269 GLU A O 1
ATOM 2093 N N . ASP A 1 270 ? -6.890 -20.454 -11.592 1.00 83.12 270 ASP A N 1
ATOM 2094 C CA . ASP A 1 270 ? -7.782 -21.338 -10.830 1.00 83.12 270 ASP A CA 1
ATOM 2095 C C . ASP A 1 270 ? -8.655 -22.215 -11.749 1.00 83.12 270 ASP A C 1
ATOM 2097 O O . ASP A 1 270 ? -8.905 -23.390 -11.456 1.00 83.12 270 ASP A O 1
ATOM 2101 N N . LEU A 1 271 ? -9.098 -21.697 -12.900 1.00 83.94 271 LEU A N 1
ATOM 2102 C CA . LEU A 1 271 ? -9.786 -22.503 -13.910 1.00 83.94 271 LEU A CA 1
ATOM 2103 C C . LEU A 1 271 ? -8.860 -23.565 -14.520 1.00 83.94 271 LEU A C 1
ATOM 2105 O O . LEU A 1 271 ? -9.243 -24.735 -14.565 1.00 83.94 271 LEU A O 1
ATOM 2109 N N . ALA A 1 272 ? -7.652 -23.189 -14.938 1.00 86.12 272 ALA A N 1
ATOM 2110 C CA . ALA A 1 272 ? -6.674 -24.092 -15.538 1.00 86.12 272 ALA A CA 1
ATOM 2111 C C . ALA A 1 272 ? -6.274 -25.215 -14.571 1.00 86.12 272 ALA A C 1
ATOM 2113 O O . ALA A 1 272 ? -6.274 -26.389 -14.949 1.00 86.12 272 ALA A O 1
ATOM 2114 N N . VAL A 1 273 ? -6.028 -24.881 -13.301 1.00 84.56 273 VAL A N 1
ATOM 2115 C CA . VAL A 1 273 ? -5.733 -25.854 -12.242 1.00 84.56 273 VAL A CA 1
ATOM 2116 C C . VAL A 1 273 ? -6.905 -26.816 -12.050 1.00 84.56 273 VAL A C 1
ATOM 2118 O O . VAL A 1 273 ? -6.692 -28.025 -11.961 1.00 84.56 273 VAL A O 1
ATOM 2121 N N . ARG A 1 274 ? -8.153 -26.328 -12.031 1.00 81.75 274 ARG A N 1
ATOM 2122 C CA . ARG A 1 274 ? -9.331 -27.203 -11.885 1.00 81.75 274 ARG A CA 1
ATOM 2123 C C . ARG A 1 274 ? -9.520 -28.142 -13.069 1.00 81.75 274 ARG A C 1
ATOM 2125 O O . ARG A 1 274 ? -9.793 -29.320 -12.849 1.00 81.75 274 ARG A O 1
ATOM 2132 N N . VAL A 1 275 ? -9.337 -27.656 -14.296 1.00 85.31 275 VAL A N 1
ATOM 2133 C CA . VAL A 1 275 ? -9.396 -28.495 -15.502 1.00 85.31 275 VAL A CA 1
ATOM 2134 C C . VAL A 1 275 ? -8.292 -29.552 -15.466 1.00 85.31 275 VAL A C 1
ATOM 2136 O O . VAL A 1 275 ? -8.574 -30.731 -15.659 1.00 85.31 275 VAL A O 1
ATOM 2139 N N . TYR A 1 276 ? -7.058 -29.165 -15.139 1.00 85.38 276 TYR A N 1
ATOM 2140 C CA . TYR A 1 276 ? -5.925 -30.086 -15.043 1.00 85.38 276 TYR A CA 1
ATOM 2141 C C . TYR A 1 276 ? -6.158 -31.201 -14.016 1.00 85.38 276 TYR A C 1
ATOM 2143 O O . TYR A 1 276 ? -5.980 -32.383 -14.314 1.00 85.38 276 TYR A O 1
ATOM 2151 N N . VAL A 1 277 ? -6.597 -30.834 -12.810 1.00 84.12 277 VAL A N 1
ATOM 2152 C CA . VAL A 1 277 ? -6.892 -31.781 -11.729 1.00 84.12 277 VAL A CA 1
ATOM 2153 C C . VAL A 1 277 ? -8.055 -32.705 -12.111 1.00 84.12 277 VAL A C 1
ATOM 2155 O O . VAL A 1 277 ? -7.965 -33.912 -11.878 1.00 84.12 277 VAL A O 1
ATOM 2158 N N . GLY A 1 278 ? -9.096 -32.159 -12.753 1.00 84.69 278 GLY A N 1
ATOM 2159 C CA . GLY A 1 278 ? -10.250 -32.911 -13.249 1.00 84.69 278 GLY A CA 1
ATOM 2160 C C . GLY A 1 278 ? -9.886 -33.928 -14.332 1.00 84.69 278 GLY A C 1
ATOM 2161 O O . GLY A 1 278 ? -10.273 -35.089 -14.230 1.00 84.69 278 GLY A O 1
ATOM 2162 N N . LEU A 1 279 ? -9.071 -33.535 -15.316 1.00 87.69 279 LEU A N 1
ATOM 2163 C CA . LEU A 1 279 ? -8.591 -34.426 -16.381 1.00 87.69 279 LEU A CA 1
ATOM 2164 C C . LEU A 1 279 ? -7.696 -35.550 -15.848 1.00 87.69 279 LEU A C 1
ATOM 2166 O O . LEU A 1 279 ? -7.708 -36.660 -16.371 1.00 87.69 279 LEU A O 1
ATOM 2170 N N . ARG A 1 280 ? -6.917 -35.275 -14.798 1.00 83.19 280 ARG A N 1
ATOM 2171 C CA . ARG A 1 280 ? -5.988 -36.244 -14.203 1.00 83.19 280 ARG A CA 1
ATOM 2172 C C . ARG A 1 280 ? -6.625 -37.119 -13.120 1.00 83.19 280 ARG A C 1
ATOM 2174 O O . ARG A 1 280 ? -5.914 -37.925 -12.518 1.00 83.19 280 ARG A O 1
ATOM 2181 N N . GLY A 1 281 ? -7.910 -36.915 -12.808 1.00 77.44 281 GLY A N 1
ATOM 2182 C CA . GLY A 1 281 ? -8.622 -37.622 -11.736 1.00 77.44 281 GLY A CA 1
ATOM 2183 C C . GLY A 1 281 ? -7.946 -37.511 -10.362 1.00 77.44 281 GLY A C 1
ATOM 2184 O O . GLY A 1 281 ? -8.077 -38.406 -9.532 1.00 77.44 281 GLY A O 1
ATOM 2185 N N . SER A 1 282 ? -7.147 -36.465 -10.135 1.00 73.38 282 SER A N 1
ATOM 2186 C CA . SER A 1 282 ? -6.357 -36.306 -8.909 1.00 73.38 282 SER A CA 1
ATOM 2187 C C . SER A 1 282 ? -7.111 -35.463 -7.882 1.00 73.38 282 SER A C 1
ATOM 2189 O O . SER A 1 282 ? -7.948 -34.641 -8.233 1.00 73.38 282 SER A O 1
ATOM 2191 N N . SER A 1 283 ? -6.814 -35.638 -6.593 1.00 70.69 283 SER A N 1
ATOM 2192 C CA . SER A 1 283 ? -7.355 -34.747 -5.560 1.00 70.69 283 SER A CA 1
ATOM 2193 C C . SER A 1 283 ? -6.624 -33.404 -5.570 1.00 70.69 283 SER A C 1
ATOM 2195 O O . SER A 1 283 ? -5.393 -33.370 -5.631 1.00 70.69 283 SER A O 1
ATOM 2197 N N . ARG A 1 284 ? -7.369 -32.305 -5.397 1.00 65.69 284 ARG A N 1
ATOM 2198 C CA . ARG A 1 284 ? -6.827 -30.948 -5.200 1.00 65.69 284 ARG A CA 1
ATOM 2199 C C . ARG A 1 284 ? -5.937 -30.838 -3.951 1.00 65.69 284 ARG A C 1
ATOM 2201 O O . ARG A 1 284 ? -5.102 -29.949 -3.877 1.00 65.69 284 ARG A O 1
ATOM 2208 N N . SER A 1 285 ? -6.089 -31.754 -2.988 1.00 62.16 285 SER A N 1
ATOM 2209 C CA . SER A 1 285 ? -5.265 -31.819 -1.772 1.00 62.16 285 SER A CA 1
ATOM 2210 C C . SER A 1 285 ? -3.905 -32.503 -1.964 1.00 62.16 285 SER A C 1
ATOM 2212 O O . SER A 1 285 ? -3.122 -32.587 -1.018 1.00 62.16 285 SER A O 1
ATOM 2214 N N . ARG A 1 286 ? -3.604 -33.021 -3.163 1.00 73.31 286 ARG A N 1
ATOM 2215 C CA . ARG A 1 286 ? -2.308 -33.643 -3.443 1.00 73.31 286 ARG A CA 1
ATOM 2216 C C . ARG A 1 286 ? -1.210 -32.575 -3.454 1.00 73.31 286 ARG A C 1
ATOM 2218 O O . ARG A 1 286 ? -1.344 -31.534 -4.087 1.00 73.31 286 ARG A O 1
ATOM 2225 N N . LEU A 1 287 ? -0.086 -32.876 -2.804 1.00 70.88 287 LEU A N 1
ATOM 2226 C CA . LEU A 1 287 ? 1.132 -32.074 -2.912 1.00 70.88 287 LEU A CA 1
ATOM 2227 C C . LEU A 1 287 ? 1.571 -31.963 -4.378 1.00 70.88 287 LEU A C 1
ATOM 2229 O O . LEU A 1 287 ? 1.824 -32.981 -5.024 1.00 70.88 287 LEU A O 1
ATOM 2233 N N . ALA A 1 288 ? 1.698 -30.727 -4.867 1.00 74.31 288 ALA A N 1
ATOM 2234 C CA . ALA A 1 288 ? 2.164 -30.453 -6.221 1.00 74.31 288 ALA A CA 1
ATOM 2235 C C . ALA A 1 288 ? 3.538 -31.091 -6.468 1.00 74.31 288 ALA A C 1
ATOM 2237 O O . ALA A 1 288 ? 4.471 -30.909 -5.669 1.00 74.31 288 ALA A O 1
ATOM 2238 N N . LEU A 1 289 ? 3.667 -31.816 -7.581 1.00 82.38 289 LEU A N 1
ATOM 2239 C CA . LEU A 1 289 ? 4.932 -32.404 -8.011 1.00 82.38 289 LEU A CA 1
ATOM 2240 C C . LEU A 1 289 ? 5.957 -31.297 -8.294 1.00 82.38 289 LEU A C 1
ATOM 2242 O O . LEU A 1 289 ? 5.610 -30.172 -8.649 1.00 82.38 289 LEU A O 1
ATOM 2246 N N . ARG A 1 290 ? 7.254 -31.620 -8.196 1.00 81.75 290 ARG A N 1
ATOM 2247 C CA . ARG A 1 290 ? 8.332 -30.654 -8.489 1.00 81.75 290 ARG A CA 1
ATOM 2248 C C . ARG A 1 290 ? 8.178 -30.006 -9.872 1.00 81.75 290 ARG A C 1
ATOM 2250 O O . ARG A 1 290 ? 8.379 -28.805 -9.986 1.00 81.75 290 ARG A O 1
ATOM 2257 N N . GLY A 1 291 ? 7.773 -30.778 -10.885 1.00 83.75 291 GLY A N 1
ATOM 2258 C CA . GLY A 1 291 ? 7.512 -30.262 -12.234 1.00 83.75 291 GLY A CA 1
ATOM 2259 C C . GLY A 1 291 ? 6.346 -29.271 -12.293 1.00 83.75 291 GLY A C 1
ATOM 2260 O O . GLY A 1 291 ? 6.482 -28.220 -12.904 1.00 83.75 291 GLY A O 1
ATOM 2261 N N . GLU A 1 292 ? 5.242 -29.547 -11.593 1.00 83.56 292 GLU A N 1
ATOM 2262 C CA . GLU A 1 292 ? 4.080 -28.642 -11.513 1.00 83.56 292 GLU A CA 1
ATOM 2263 C C . GLU A 1 292 ? 4.457 -27.314 -10.848 1.00 83.56 292 GLU A C 1
ATOM 2265 O O . GLU A 1 292 ? 4.046 -26.252 -11.305 1.00 83.56 292 GLU A O 1
ATOM 2270 N N . ARG A 1 293 ? 5.316 -27.357 -9.821 1.00 82.31 293 ARG A N 1
ATOM 2271 C CA . ARG A 1 293 ? 5.842 -26.143 -9.179 1.00 82.31 293 ARG A CA 1
ATOM 2272 C C . ARG A 1 293 ? 6.705 -25.316 -10.123 1.00 82.31 293 ARG A C 1
ATOM 2274 O O . ARG A 1 293 ? 6.555 -24.104 -10.155 1.00 82.31 293 ARG A O 1
ATOM 2281 N N . ILE A 1 294 ? 7.603 -25.955 -10.876 1.00 85.69 294 ILE A N 1
ATOM 2282 C CA . ILE A 1 294 ? 8.455 -25.256 -11.850 1.00 85.69 294 ILE A CA 1
ATOM 2283 C C . ILE A 1 294 ? 7.586 -24.574 -12.909 1.00 85.69 294 ILE A C 1
ATOM 2285 O O . ILE A 1 294 ? 7.804 -23.403 -13.198 1.00 85.69 294 ILE A O 1
ATOM 2289 N N . VAL A 1 295 ? 6.575 -25.273 -13.433 1.00 87.50 295 VAL A N 1
ATOM 2290 C CA . VAL A 1 295 ? 5.624 -24.698 -14.395 1.00 87.50 295 VAL A CA 1
ATOM 2291 C C . VAL A 1 295 ? 4.880 -23.509 -13.787 1.00 87.50 295 VAL A C 1
ATOM 2293 O O . VAL A 1 295 ? 4.816 -22.466 -14.426 1.00 87.50 295 VAL A O 1
ATOM 2296 N N . GLY A 1 296 ? 4.394 -23.622 -12.546 1.00 85.56 296 GLY A N 1
ATOM 2297 C CA . GLY A 1 296 ? 3.751 -22.510 -11.840 1.00 85.56 296 GLY A CA 1
ATOM 2298 C C . GLY A 1 296 ? 4.673 -21.297 -11.666 1.00 85.56 296 GLY A C 1
ATOM 2299 O O . GLY A 1 296 ? 4.277 -20.175 -11.958 1.00 85.56 296 GLY A O 1
ATOM 2300 N N . PHE A 1 297 ? 5.933 -21.504 -11.268 1.00 84.12 297 PHE A N 1
ATOM 2301 C CA . PHE A 1 297 ? 6.899 -20.406 -11.145 1.00 84.12 297 PHE A CA 1
ATOM 2302 C C . PHE A 1 297 ? 7.225 -19.746 -12.486 1.00 84.12 297 PHE A C 1
ATOM 2304 O O . PHE A 1 297 ? 7.326 -18.522 -12.550 1.00 84.12 297 PHE A O 1
ATOM 2311 N N . LEU A 1 298 ? 7.389 -20.537 -13.550 1.00 86.44 298 LEU A N 1
ATOM 2312 C CA . LEU A 1 298 ? 7.618 -20.011 -14.895 1.00 86.44 298 LEU A CA 1
ATOM 2313 C C . LEU A 1 298 ? 6.408 -19.217 -15.388 1.00 86.44 298 LEU A C 1
ATOM 2315 O O . LEU A 1 298 ? 6.589 -18.123 -15.910 1.00 86.44 298 LEU A O 1
ATOM 2319 N N . TRP A 1 299 ? 5.194 -19.728 -15.170 1.00 89.25 299 TRP A N 1
ATOM 2320 C CA . TRP A 1 299 ? 3.947 -19.037 -15.494 1.00 89.25 299 TRP A CA 1
ATOM 2321 C C . TRP A 1 299 ? 3.870 -17.669 -14.812 1.00 89.25 299 TRP A C 1
ATOM 2323 O O . TRP A 1 299 ? 3.828 -16.651 -15.501 1.00 89.25 299 TRP A O 1
ATOM 2333 N N . VAL A 1 300 ? 3.964 -17.636 -13.479 1.00 85.75 300 VAL A N 1
ATOM 2334 C CA . VAL A 1 300 ? 3.899 -16.392 -12.696 1.00 85.75 300 VAL A CA 1
ATOM 2335 C C . VAL A 1 300 ? 5.014 -15.426 -13.103 1.00 85.75 300 VAL A C 1
ATOM 2337 O O . VAL A 1 300 ? 4.773 -14.234 -13.280 1.00 85.75 300 VAL A O 1
ATOM 2340 N N . GLY A 1 301 ? 6.239 -15.925 -13.296 1.00 81.31 301 GLY A N 1
ATOM 2341 C CA . GLY A 1 301 ? 7.375 -15.107 -13.718 1.00 81.31 301 GLY A CA 1
ATOM 2342 C C . GLY A 1 301 ? 7.181 -14.479 -15.101 1.00 81.31 301 GLY A C 1
ATOM 2343 O O . GLY A 1 301 ? 7.395 -13.278 -15.265 1.00 81.31 301 GLY A O 1
ATOM 2344 N N . CYS A 1 302 ? 6.744 -15.265 -16.088 1.00 81.75 302 CYS A N 1
ATOM 2345 C CA . CYS A 1 302 ? 6.448 -14.780 -17.436 1.00 81.75 302 CYS A CA 1
ATOM 2346 C C . CYS A 1 302 ? 5.283 -13.788 -17.439 1.00 81.75 302 CYS A C 1
ATOM 2348 O O . CYS A 1 302 ? 5.366 -12.755 -18.105 1.00 81.75 302 CYS A O 1
ATOM 2350 N N . PHE A 1 303 ? 4.228 -14.075 -16.677 1.00 85.06 303 PHE A N 1
ATOM 2351 C CA . PHE A 1 303 ? 3.065 -13.207 -16.573 1.00 85.06 303 PHE A CA 1
ATOM 2352 C C . PHE A 1 303 ? 3.427 -11.853 -15.958 1.00 85.06 303 PHE A C 1
ATOM 2354 O O . PHE A 1 303 ? 3.139 -10.816 -16.552 1.00 85.06 303 PHE A O 1
ATOM 2361 N N . LEU A 1 304 ? 4.157 -11.846 -14.838 1.00 82.19 304 LEU A N 1
ATOM 2362 C CA . LEU A 1 304 ? 4.648 -10.612 -14.223 1.00 82.19 304 LEU A CA 1
ATOM 2363 C C . LEU A 1 304 ? 5.593 -9.845 -15.153 1.00 82.19 304 LEU A C 1
ATOM 2365 O O . LEU A 1 304 ? 5.491 -8.625 -15.249 1.00 82.19 304 LEU A O 1
ATOM 2369 N N . ALA A 1 305 ? 6.484 -10.528 -15.876 1.00 77.19 305 ALA A N 1
ATOM 2370 C CA . ALA A 1 305 ? 7.363 -9.876 -16.847 1.00 77.19 305 ALA A CA 1
ATOM 2371 C C . ALA A 1 305 ? 6.588 -9.207 -17.998 1.00 77.19 305 ALA A C 1
ATOM 2373 O O . ALA A 1 305 ? 7.065 -8.222 -18.564 1.00 77.19 305 ALA A O 1
ATOM 2374 N N . TRP A 1 306 ? 5.404 -9.721 -18.337 1.00 82.19 306 TRP A N 1
ATOM 2375 C CA . TRP A 1 306 ? 4.523 -9.151 -19.353 1.00 82.19 306 TRP A CA 1
ATOM 2376 C C . TRP A 1 306 ? 3.640 -8.018 -18.815 1.00 82.19 306 TRP A C 1
ATOM 2378 O O . TRP A 1 306 ? 3.531 -6.975 -19.459 1.00 82.19 306 TRP A O 1
ATOM 2388 N N . SER A 1 307 ? 3.031 -8.190 -17.641 1.00 84.12 307 SER A N 1
ATOM 2389 C CA . SER A 1 307 ? 2.046 -7.246 -17.107 1.00 84.12 307 SER A CA 1
ATOM 2390 C C . SER A 1 307 ? 2.680 -6.065 -16.364 1.00 84.12 307 SER A C 1
ATOM 2392 O O . SER A 1 307 ? 2.197 -4.939 -16.479 1.00 84.12 307 SER A O 1
ATOM 2394 N N . LEU A 1 308 ? 3.766 -6.288 -15.614 1.00 79.88 308 LEU A N 1
ATOM 2395 C CA . LEU A 1 308 ? 4.388 -5.281 -14.746 1.00 79.88 308 LEU A CA 1
ATOM 2396 C C . LEU A 1 308 ? 4.908 -4.038 -15.494 1.00 79.88 308 LEU A C 1
ATOM 2398 O O . LEU A 1 308 ? 4.729 -2.933 -14.971 1.00 79.88 308 LEU A O 1
ATOM 2402 N N . PRO A 1 309 ? 5.490 -4.144 -16.709 1.00 78.50 309 PRO A N 1
ATOM 2403 C CA . PRO A 1 309 ? 5.907 -2.976 -17.482 1.00 78.50 309 PRO A CA 1
ATOM 2404 C C . PRO A 1 309 ? 4.802 -1.944 -17.723 1.00 78.50 309 PRO A C 1
ATOM 2406 O O . PRO A 1 309 ? 5.092 -0.751 -17.703 1.00 78.50 309 PRO A O 1
ATOM 2409 N N . ALA A 1 310 ? 3.546 -2.374 -17.902 1.00 79.38 310 ALA A N 1
ATOM 2410 C CA . ALA A 1 310 ? 2.426 -1.462 -18.147 1.00 79.38 310 ALA A CA 1
ATOM 2411 C C . ALA A 1 310 ? 2.186 -0.488 -16.980 1.00 79.38 310 ALA A C 1
ATOM 2413 O O . ALA A 1 310 ? 1.757 0.638 -17.205 1.00 79.38 310 ALA A O 1
ATOM 2414 N N . TYR A 1 311 ? 2.501 -0.908 -15.753 1.00 81.06 311 TYR A N 1
ATOM 2415 C CA . TYR A 1 311 ? 2.386 -0.084 -14.550 1.00 81.06 311 TYR A CA 1
ATOM 2416 C C . TYR A 1 311 ? 3.693 0.641 -14.208 1.00 81.06 311 TYR A C 1
ATOM 2418 O O . TYR A 1 311 ? 3.698 1.811 -13.840 1.00 81.06 311 TYR A O 1
ATOM 2426 N N . VAL A 1 312 ? 4.834 -0.032 -14.359 1.00 75.50 312 VAL A N 1
ATOM 2427 C CA . VAL A 1 312 ? 6.122 0.492 -13.886 1.00 75.50 312 VAL A CA 1
ATOM 2428 C C . VAL A 1 312 ? 6.784 1.454 -14.879 1.00 75.50 312 VAL A C 1
ATOM 2430 O O . VAL A 1 312 ? 7.436 2.409 -14.460 1.00 75.50 312 VAL A O 1
ATOM 2433 N N . TYR A 1 313 ? 6.634 1.255 -16.192 1.00 74.00 313 TYR A N 1
ATOM 2434 C CA . TYR A 1 313 ? 7.315 2.095 -17.188 1.00 74.00 313 TYR A CA 1
ATOM 2435 C C . TYR A 1 313 ? 6.872 3.560 -17.183 1.00 74.00 313 TYR A C 1
ATOM 2437 O O . TYR A 1 313 ? 7.751 4.414 -17.293 1.00 74.00 313 TYR A O 1
ATOM 2445 N N . PRO A 1 314 ? 5.578 3.898 -17.023 1.00 74.31 314 PRO A N 1
ATOM 2446 C CA . PRO A 1 314 ? 5.158 5.291 -16.882 1.00 74.31 314 PRO A CA 1
ATOM 2447 C C . PRO A 1 314 ? 5.838 6.001 -15.705 1.00 74.31 314 PRO A C 1
ATOM 2449 O O . PRO A 1 314 ? 6.271 7.147 -15.843 1.00 74.31 314 PRO A O 1
ATOM 2452 N N . MET A 1 315 ? 5.996 5.299 -14.577 1.00 72.06 315 MET A N 1
ATOM 2453 C CA . MET A 1 315 ? 6.712 5.815 -13.411 1.00 72.06 315 MET A CA 1
ATOM 2454 C C . MET A 1 315 ? 8.201 6.011 -13.714 1.00 72.06 315 MET A C 1
ATOM 2456 O O . MET A 1 315 ? 8.720 7.112 -13.544 1.00 72.06 315 MET A O 1
ATOM 2460 N N . LEU A 1 316 ? 8.871 4.983 -14.249 1.00 68.94 316 LEU A N 1
ATOM 2461 C CA . LEU A 1 316 ? 10.300 5.037 -14.582 1.00 68.94 316 LEU A CA 1
ATOM 2462 C C . LEU A 1 316 ? 10.628 6.091 -15.647 1.00 68.94 316 LEU A C 1
ATOM 2464 O O . LEU A 1 316 ? 11.641 6.777 -15.547 1.00 68.94 316 LEU A O 1
ATOM 2468 N N . TYR A 1 317 ? 9.780 6.249 -16.666 1.00 67.56 317 TYR A N 1
ATOM 2469 C CA . TYR A 1 317 ? 9.969 7.247 -17.720 1.00 67.56 317 TYR A CA 1
ATOM 2470 C C . TYR A 1 317 ? 9.929 8.672 -17.161 1.00 67.56 317 TYR A C 1
ATOM 2472 O O . TYR A 1 317 ? 10.717 9.523 -17.576 1.00 67.56 317 TYR A O 1
ATOM 2480 N N . ARG A 1 318 ? 9.036 8.933 -16.197 1.00 65.19 318 ARG A N 1
ATOM 2481 C CA . ARG A 1 318 ? 8.985 10.216 -15.493 1.00 65.19 318 ARG A CA 1
ATOM 2482 C C . ARG A 1 318 ? 10.237 10.421 -14.639 1.00 65.19 318 ARG A C 1
ATOM 2484 O O . ARG A 1 318 ? 10.836 11.492 -14.724 1.00 65.19 318 ARG A O 1
ATOM 2491 N N . SER A 1 319 ? 10.669 9.390 -13.912 1.00 60.97 319 SER A N 1
ATOM 2492 C CA . SER A 1 319 ? 11.890 9.429 -13.099 1.00 60.97 319 SER A CA 1
ATOM 2493 C C . SER A 1 319 ? 13.160 9.675 -13.922 1.00 60.97 319 SER A C 1
ATOM 2495 O O . SER A 1 319 ? 14.051 10.405 -13.498 1.00 60.97 319 SER A O 1
ATOM 2497 N N . ASN A 1 320 ? 13.224 9.155 -15.150 1.00 59.19 320 ASN A N 1
ATOM 2498 C CA . ASN A 1 320 ? 14.375 9.313 -16.042 1.00 59.19 320 ASN A CA 1
ATOM 2499 C C . ASN A 1 320 ? 14.508 10.709 -16.684 1.00 59.19 320 ASN A C 1
ATOM 2501 O O . ASN A 1 320 ? 15.469 10.947 -17.412 1.00 59.19 320 ASN A O 1
ATOM 2505 N N . ARG A 1 321 ? 13.609 11.671 -16.415 1.00 61.75 321 ARG A N 1
ATOM 2506 C CA . ARG A 1 321 ? 13.720 13.054 -16.932 1.00 61.75 321 ARG A CA 1
ATOM 2507 C C . ARG A 1 321 ? 14.724 13.949 -16.181 1.00 61.75 321 ARG A C 1
ATOM 2509 O O . ARG A 1 321 ? 14.671 15.168 -16.318 1.00 61.75 321 ARG A O 1
ATOM 2516 N N . GLY A 1 322 ? 15.658 13.366 -15.427 1.00 52.66 322 GLY A N 1
ATOM 2517 C CA . GLY A 1 322 ? 16.780 14.092 -14.812 1.00 52.66 322 GLY A CA 1
ATOM 2518 C C . GLY A 1 322 ? 16.486 14.718 -13.445 1.00 52.66 322 GLY A C 1
ATOM 2519 O O . GLY A 1 322 ? 17.233 15.586 -12.996 1.00 52.66 322 GLY A O 1
ATOM 2520 N N . LEU A 1 323 ? 15.422 14.288 -12.765 1.00 55.66 323 LEU A N 1
ATOM 2521 C CA . LEU A 1 323 ? 15.161 14.651 -11.370 1.00 55.66 323 LEU A CA 1
ATOM 2522 C C . LEU A 1 323 ? 15.955 13.700 -10.452 1.00 55.66 323 LEU A C 1
ATOM 2524 O O . LEU A 1 323 ? 16.105 12.521 -10.756 1.00 55.66 323 LEU A O 1
ATOM 2528 N N . ASN A 1 324 ? 16.509 14.192 -9.336 1.00 57.28 324 ASN A N 1
ATOM 2529 C CA . ASN A 1 324 ? 17.243 13.371 -8.356 1.00 57.28 324 ASN A CA 1
ATOM 2530 C C . ASN A 1 324 ? 16.277 12.399 -7.641 1.00 57.28 324 ASN A C 1
ATOM 2532 O O . ASN A 1 324 ? 15.823 12.651 -6.528 1.00 57.28 324 ASN A O 1
ATOM 2536 N N . GLU A 1 325 ? 15.953 11.283 -8.285 1.00 61.22 325 GLU A N 1
ATOM 2537 C CA . GLU A 1 325 ? 14.841 10.389 -7.932 1.00 61.22 325 GLU A CA 1
ATOM 2538 C C . GLU A 1 325 ? 15.234 9.260 -6.972 1.00 61.22 325 GLU A C 1
ATOM 2540 O O . GLU A 1 325 ? 14.565 8.238 -6.887 1.00 61.22 325 GLU A O 1
ATOM 2545 N N . SER A 1 326 ? 16.316 9.412 -6.206 1.00 63.75 326 SER A N 1
ATOM 2546 C CA . SER A 1 326 ? 16.680 8.367 -5.249 1.00 63.75 326 SER A CA 1
ATOM 2547 C C . SER A 1 326 ? 15.584 8.189 -4.190 1.00 63.75 326 SER A C 1
ATOM 2549 O O . SER A 1 326 ? 15.189 9.147 -3.512 1.00 63.75 326 SER A O 1
ATOM 2551 N N . VAL A 1 327 ? 15.125 6.943 -4.026 1.00 63.91 327 VAL A N 1
ATOM 2552 C CA . VAL A 1 327 ? 14.191 6.543 -2.961 1.00 63.91 327 VAL A CA 1
ATOM 2553 C C . VAL A 1 327 ? 14.799 6.874 -1.598 1.00 63.91 327 VAL A C 1
ATOM 2555 O O . VAL A 1 327 ? 14.121 7.401 -0.717 1.00 63.91 327 VAL A O 1
ATOM 2558 N N . VAL A 1 328 ? 16.102 6.619 -1.437 1.00 71.44 328 VAL A N 1
ATOM 2559 C CA . VAL A 1 328 ? 16.816 6.827 -0.178 1.00 71.44 328 VAL A CA 1
ATOM 2560 C C . VAL A 1 328 ? 17.302 8.273 -0.049 1.00 71.44 328 VAL A C 1
ATOM 2562 O O . VAL A 1 328 ? 17.895 8.805 -0.988 1.00 71.44 328 VAL A O 1
ATOM 2565 N N . PRO A 1 329 ? 17.105 8.940 1.104 1.00 71.56 329 PRO A N 1
ATOM 2566 C CA . PRO A 1 329 ? 17.515 10.334 1.298 1.00 71.56 329 PRO A CA 1
ATOM 2567 C C . PRO A 1 329 ? 19.008 10.542 1.019 1.00 71.56 329 PRO A C 1
ATOM 2569 O O . PRO A 1 329 ? 19.373 11.517 0.358 1.00 71.56 329 PRO A O 1
ATOM 2572 N N . VAL A 1 330 ? 19.845 9.595 1.455 1.00 79.88 330 VAL A N 1
ATOM 2573 C CA . VAL A 1 330 ? 21.305 9.622 1.306 1.00 79.88 330 VAL A CA 1
ATOM 2574 C C . VAL A 1 330 ? 21.787 8.312 0.684 1.00 79.88 330 VAL A C 1
ATOM 2576 O O . VAL A 1 330 ? 21.519 7.239 1.222 1.00 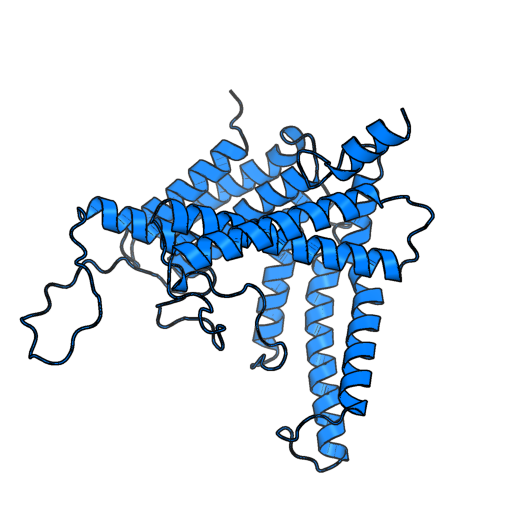79.88 330 VAL A O 1
ATOM 2579 N N . SER A 1 331 ? 22.518 8.398 -0.428 1.00 79.50 331 SER A N 1
ATOM 2580 C CA . SER A 1 331 ? 23.099 7.227 -1.092 1.00 79.50 331 SER A CA 1
ATOM 2581 C C . SER A 1 331 ? 24.503 6.937 -0.559 1.00 79.50 331 SER A C 1
ATOM 2583 O O . SER A 1 331 ? 25.421 7.732 -0.763 1.00 79.50 331 SER A O 1
ATOM 2585 N N . ILE A 1 332 ? 24.670 5.802 0.119 1.00 82.31 332 ILE A N 1
ATOM 2586 C CA . ILE A 1 332 ? 25.960 5.295 0.604 1.00 82.31 332 ILE A CA 1
ATOM 2587 C C . ILE A 1 332 ? 26.773 4.782 -0.588 1.00 82.31 332 ILE A C 1
ATOM 2589 O O . ILE A 1 332 ? 27.946 5.125 -0.723 1.00 82.31 332 ILE A O 1
ATOM 2593 N N . VAL A 1 333 ? 26.144 4.031 -1.497 1.00 79.19 333 VAL A N 1
ATOM 2594 C CA . VAL A 1 333 ? 26.792 3.503 -2.710 1.00 79.19 333 VAL A CA 1
ATOM 2595 C C . VAL A 1 333 ? 27.271 4.639 -3.615 1.00 79.19 333 VAL A C 1
ATOM 2597 O O . VAL A 1 333 ? 28.406 4.624 -4.092 1.00 79.19 333 VAL A O 1
ATOM 2600 N N . GLY A 1 334 ? 26.445 5.671 -3.807 1.00 74.75 334 GLY A N 1
ATOM 2601 C CA . GLY A 1 334 ? 26.818 6.863 -4.564 1.00 74.75 334 GLY A CA 1
ATOM 2602 C C . GLY A 1 334 ? 27.980 7.630 -3.930 1.00 74.75 334 GLY A C 1
ATOM 2603 O O . GLY A 1 334 ? 28.860 8.100 -4.650 1.00 74.75 334 GLY A O 1
ATOM 2604 N N . LEU A 1 335 ? 28.023 7.723 -2.596 1.00 78.75 335 LEU A N 1
ATOM 2605 C CA . LEU A 1 335 ? 29.136 8.341 -1.870 1.00 78.75 335 LEU A CA 1
ATOM 2606 C C . LEU A 1 335 ? 30.435 7.544 -2.059 1.00 78.75 335 LEU A C 1
ATOM 2608 O O . LEU A 1 335 ? 31.459 8.127 -2.404 1.00 78.75 335 LEU A O 1
ATOM 2612 N N . MET A 1 336 ? 30.380 6.216 -1.923 1.00 79.19 336 MET A N 1
ATOM 2613 C CA . MET A 1 336 ? 31.529 5.335 -2.159 1.00 79.19 336 MET A CA 1
ATOM 2614 C C . MET A 1 336 ? 32.047 5.446 -3.596 1.00 79.19 336 MET A C 1
ATOM 2616 O O . MET A 1 336 ? 33.249 5.563 -3.807 1.00 79.19 336 MET A O 1
ATOM 2620 N N . ARG A 1 337 ? 31.153 5.480 -4.592 1.00 76.69 337 ARG A N 1
ATOM 2621 C CA . ARG A 1 337 ? 31.534 5.642 -6.002 1.00 76.69 337 ARG A CA 1
ATOM 2622 C C . ARG A 1 337 ? 32.256 6.970 -6.250 1.00 76.69 337 ARG A C 1
ATOM 2624 O O . ARG A 1 337 ? 33.242 6.985 -6.977 1.00 76.69 337 ARG A O 1
ATOM 2631 N N . ARG A 1 338 ? 31.810 8.063 -5.616 1.00 78.06 338 ARG A N 1
ATOM 2632 C CA . ARG A 1 338 ? 32.489 9.372 -5.680 1.00 78.06 338 ARG A CA 1
ATOM 2633 C C . ARG A 1 338 ? 33.860 9.367 -5.007 1.00 78.06 338 ARG A C 1
ATOM 2635 O O . ARG A 1 338 ? 34.738 10.061 -5.484 1.00 78.06 338 ARG A O 1
ATOM 2642 N N . MET A 1 339 ? 34.039 8.600 -3.932 1.00 78.25 339 MET A N 1
ATOM 2643 C CA . MET A 1 339 ? 35.334 8.460 -3.252 1.00 78.25 339 MET A CA 1
ATOM 2644 C C . MET A 1 339 ? 36.333 7.580 -4.015 1.00 78.25 339 MET A C 1
ATOM 2646 O O . MET A 1 339 ? 37.529 7.709 -3.804 1.00 78.25 339 MET A O 1
ATOM 2650 N N . ILE A 1 340 ? 35.849 6.650 -4.844 1.00 76.69 340 ILE A N 1
ATOM 2651 C CA . ILE A 1 340 ? 36.692 5.737 -5.634 1.00 76.69 340 ILE A CA 1
ATOM 2652 C C . ILE A 1 340 ? 37.061 6.346 -6.997 1.00 76.69 340 ILE A C 1
ATOM 2654 O O . ILE A 1 340 ? 38.129 6.052 -7.524 1.00 76.69 340 ILE A O 1
ATOM 2658 N N . LEU A 1 341 ? 36.168 7.148 -7.587 1.00 69.25 341 LEU A N 1
ATOM 2659 C CA . LEU A 1 341 ? 36.344 7.752 -8.917 1.00 69.25 341 LEU A CA 1
ATOM 2660 C C . LEU A 1 341 ? 36.776 9.230 -8.889 1.00 69.25 341 LEU A C 1
ATOM 2662 O O . LEU A 1 341 ? 36.970 9.802 -9.961 1.00 69.25 341 LEU A O 1
ATOM 2666 N N . GLY A 1 342 ? 36.855 9.850 -7.710 1.00 50.06 342 GLY A N 1
ATOM 2667 C CA . GLY A 1 342 ? 37.314 11.231 -7.505 1.00 50.06 342 GLY A CA 1
ATOM 2668 C C . GLY A 1 342 ? 38.692 11.269 -6.873 1.00 50.06 342 GLY A C 1
ATOM 2669 O O . GLY A 1 342 ? 39.450 12.198 -7.217 1.00 50.06 342 GLY A O 1
#

Secondary structure (DSSP, 8-state):
-PPPHHHHHHHHHHHHHHHHHHS-TT-THHHHHHHHHHHHHHHHHHHHHHH-SSHHHHHHHHHHHHHHHHHHIIIIIIS------------PPP----------S-HHHHHHHHHHHHHH-TT-TTSTTPPTTPPPPS--SHHHHHHHHHHHHHHHHHHHHHHHHT--TTS--HHHHHHHHHHHHHHHHHHHHHHHHHHHHHTTSS-GGG---SS--TT-----HHHHHHHHHHHHHHHHHHHHHTT--TTT--HHHHHHHHHHHHHHHHHHHHHHHHHTT--TTSPPPHHHHHHHHHHHHHHHHHHHHHHHHHHHHHHTTT----SSSS-HHHHHHHHHH-

Foldseek 3Di:
DQDALVNLLVVLLVLQLCLQLPDALPDPVLVVSLVSLVVSLVSSLVCLQVRDLALLRLLVSSLLSLVLSVLSCCDRHPVSHHDDPDDPDDDDDDDDDDDPDDPPDPSVVSSSLSSLLSSLLPQCPPHPSGHPQFDFLPDQDLVVLLVVLVVLLVVLLQLLLVLLVPPDPPPQDLLNVLVSVVSNVVSLVSNVLSVSLNVCSVVVSDHSRSRTDPDGDPPDDDDDLVVLQVVLVSQLVSQLSSCSSSVDDSVQQLSNVLSNVVSVVVVVVVVVLVVVCVVVVHDPPDDDDPVSVVVVVVVVSVVSSVRVCSRVVSVVVVVPPPRPHRSHPDRPPVVVVVVVVD

Radius of gyration: 22.8 Å; chains: 1; bounding box: 60×68×62 Å

Sequence (342 aa):
MFLNPILSMVLETVVVVSTLGFTPAQSALRPGALALLSLCVSHCLSTTLEYFVRTLWALLAGGYSVMLLFHFADVGLLTRWEFHGPSRVNKPTKSKRRGSRGMSGSTWAARIRYGIWACFNARCIGTPEQARNIPQPCYQDRESFLRGAFSFMILRYIGLDVLGSMSDPEIVIRVFSAAASGVGLVCSQGGFYNLCAFVSVFMRWGEPQDWPPFYGSLLEAYNPYAQIQVVFGTSALIHFLIDVSMGLSFSTSGAVQFFCTQAFDLMIEDLAVRVYVGLRGSSRSRLALRGERIVGFLWVGCFLAWSLPAYVYPMLYRSNRGLNESVVPVSIVGLMRRMILG